Protein AF-A0A846E0K8-F1 (afdb_monomer_lite)

Sequence (185 aa):
RPSVEYTPAPFTVSAKERWAIAQEYLVILALHLGVMTFLRFHPLSLLLGYFLPIGIGYAGAMFYIFTNHLLCQMTSVNDPLANTLSIRVPKLFDRLHLNFSYHTEHHIFPGMNSDYYPLVQELLKTHYPERYNLLGAGEAWRLLLQTPRHYQDNQTLTNWAADRSVPCPLNLRELEENKEKAPIC

Structure (mmCIF, N/CA/C/O backbone):
data_AF-A0A846E0K8-F1
#
_entry.id   AF-A0A846E0K8-F1
#
loop_
_atom_site.group_PDB
_atom_site.id
_atom_site.type_symbol
_atom_site.label_atom_id
_atom_site.label_alt_id
_atom_site.label_comp_id
_atom_site.label_asym_id
_atom_site.label_entity_id
_atom_site.label_seq_id
_atom_site.pdbx_PDB_ins_code
_atom_site.Cartn_x
_atom_site.Cartn_y
_atom_site.Cartn_z
_atom_site.occupancy
_atom_site.B_iso_or_equiv
_atom_site.auth_seq_id
_atom_site.auth_comp_id
_atom_site.auth_asym_id
_atom_site.auth_atom_id
_atom_site.pdbx_PDB_model_num
ATOM 1 N N . ARG A 1 1 ? 21.197 0.005 24.027 1.00 43.03 1 ARG A N 1
ATOM 2 C CA . ARG A 1 1 ? 20.202 -0.536 23.069 1.00 43.03 1 ARG A CA 1
ATOM 3 C C . ARG A 1 1 ? 20.141 -2.039 23.290 1.00 43.03 1 ARG A C 1
ATOM 5 O O . ARG A 1 1 ? 21.192 -2.648 23.137 1.00 43.03 1 ARG A O 1
ATOM 12 N N . PRO A 1 2 ? 19.006 -2.621 23.700 1.00 49.59 2 PRO A N 1
ATOM 13 C CA . PRO A 1 2 ? 18.873 -4.073 23.701 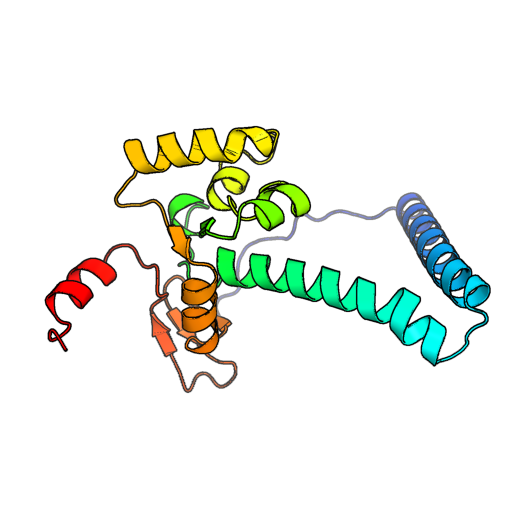1.00 49.59 2 PRO A CA 1
ATOM 14 C C . PRO A 1 2 ? 18.966 -4.565 22.248 1.00 49.59 2 PRO A C 1
ATOM 16 O O . PRO A 1 2 ? 18.338 -3.994 21.356 1.00 49.59 2 PRO A O 1
ATOM 19 N N . SER A 1 3 ? 19.837 -5.540 22.000 1.00 52.94 3 SER A N 1
ATOM 20 C CA . SER A 1 3 ? 19.987 -6.215 20.711 1.00 52.94 3 SER A CA 1
ATOM 21 C C . SER A 1 3 ? 18.731 -7.035 20.440 1.00 52.94 3 SER A C 1
ATOM 23 O O . SER A 1 3 ? 18.345 -7.850 21.273 1.00 52.94 3 SER A O 1
ATOM 25 N N . VAL A 1 4 ? 18.082 -6.815 19.301 1.00 51.34 4 VAL A N 1
ATOM 26 C CA . VAL A 1 4 ? 16.926 -7.624 18.904 1.00 51.34 4 VAL A CA 1
ATOM 27 C C . VAL A 1 4 ? 17.441 -8.995 18.461 1.00 51.34 4 VAL A C 1
ATOM 29 O O . VAL A 1 4 ? 18.250 -9.080 17.540 1.00 51.34 4 VAL A O 1
ATOM 32 N N . GLU A 1 5 ? 17.013 -10.053 19.145 1.00 57.75 5 GLU A N 1
ATOM 33 C CA . GLU A 1 5 ? 17.428 -11.438 18.905 1.00 57.75 5 GLU A CA 1
ATOM 34 C C . GLU A 1 5 ? 16.495 -12.089 17.874 1.00 57.75 5 GLU A C 1
ATOM 36 O O . GLU A 1 5 ? 15.699 -12.970 18.175 1.00 57.75 5 GLU A O 1
ATOM 41 N N . TYR A 1 6 ? 16.545 -11.610 16.634 1.00 62.19 6 TYR A N 1
ATOM 42 C CA . TYR A 1 6 ? 16.057 -12.397 15.508 1.00 62.19 6 TYR A CA 1
ATOM 43 C C . TYR A 1 6 ? 17.174 -12.483 14.476 1.00 62.19 6 TYR A C 1
ATOM 45 O O . TYR A 1 6 ? 17.699 -11.478 13.998 1.00 62.19 6 TYR A O 1
ATOM 53 N N . THR A 1 7 ? 17.584 -13.703 14.156 1.00 55.97 7 THR A N 1
ATOM 54 C CA . THR A 1 7 ? 18.449 -13.964 13.014 1.00 55.97 7 THR A CA 1
ATOM 55 C C . THR A 1 7 ? 17.574 -13.855 11.766 1.00 55.97 7 THR A C 1
ATOM 57 O O . THR A 1 7 ? 16.637 -14.646 11.627 1.00 55.97 7 THR A O 1
ATOM 60 N N . PRO A 1 8 ? 17.797 -12.887 10.850 1.00 64.06 8 PRO A N 1
ATOM 61 C CA . PRO A 1 8 ? 17.170 -12.973 9.537 1.00 64.06 8 PRO A CA 1
ATOM 62 C C . PRO A 1 8 ? 17.512 -14.351 8.976 1.00 64.06 8 PRO A C 1
ATOM 64 O O . PRO A 1 8 ? 18.664 -14.777 9.096 1.00 64.06 8 PRO A O 1
ATOM 67 N N . ALA A 1 9 ? 16.514 -15.068 8.451 1.00 60.44 9 ALA A N 1
ATOM 68 C CA . ALA A 1 9 ? 16.716 -16.414 7.929 1.00 60.44 9 ALA A CA 1
ATOM 69 C C . ALA A 1 9 ? 17.955 -16.393 7.016 1.00 60.44 9 ALA A C 1
ATOM 71 O O . ALA A 1 9 ? 17.957 -15.636 6.041 1.00 60.44 9 ALA A O 1
ATOM 72 N N . PRO A 1 10 ? 19.037 -17.120 7.351 1.00 68.44 10 PRO A N 1
ATOM 73 C CA . PRO A 1 10 ? 20.265 -17.047 6.581 1.00 68.44 10 PRO A CA 1
ATOM 74 C C . PRO A 1 10 ? 20.021 -17.763 5.256 1.00 68.44 10 PRO A C 1
ATOM 76 O O . PRO A 1 10 ? 20.169 -18.977 5.157 1.00 68.44 10 PRO A O 1
ATOM 79 N N . PHE A 1 11 ? 19.599 -17.023 4.235 1.00 76.12 11 PHE A N 1
ATOM 80 C CA . PHE A 1 11 ? 19.546 -17.541 2.879 1.00 76.12 11 PHE A CA 1
ATOM 81 C C . PHE A 1 11 ? 20.899 -17.296 2.215 1.00 76.12 11 PHE A C 1
ATOM 83 O O . PHE A 1 11 ? 21.464 -16.201 2.261 1.00 76.12 11 PHE A O 1
ATOM 90 N N . THR A 1 12 ? 21.450 -18.339 1.609 1.00 84.19 12 THR A N 1
ATOM 91 C CA . THR A 1 12 ? 22.666 -18.243 0.811 1.00 84.19 12 THR A CA 1
ATOM 92 C C . THR A 1 12 ? 22.264 -18.128 -0.651 1.00 84.19 12 THR A C 1
ATOM 94 O O . THR A 1 12 ? 21.607 -19.005 -1.194 1.00 84.19 12 THR A O 1
ATOM 97 N N . VAL A 1 13 ? 22.648 -17.027 -1.301 1.00 88.62 13 VAL A N 1
ATOM 98 C CA . VAL A 1 13 ? 22.418 -16.851 -2.742 1.00 88.62 13 VAL A CA 1
ATOM 99 C C . VAL A 1 13 ? 23.605 -17.442 -3.498 1.00 88.62 13 VAL A C 1
ATOM 101 O O . VAL A 1 13 ? 24.720 -16.901 -3.454 1.00 88.62 13 VAL A O 1
ATOM 104 N N . SER A 1 14 ? 23.364 -18.551 -4.189 1.00 93.69 14 SER A N 1
ATOM 105 C CA . SER A 1 14 ? 24.325 -19.243 -5.046 1.00 93.69 14 SER A CA 1
ATOM 106 C C . SER A 1 14 ? 24.776 -18.376 -6.229 1.00 93.69 14 SER A C 1
ATOM 108 O O . SER A 1 14 ? 24.119 -17.413 -6.626 1.00 93.69 14 SER A O 1
ATOM 110 N N . ALA A 1 15 ? 25.904 -18.731 -6.851 1.00 95.50 15 ALA A N 1
ATOM 111 C CA . ALA A 1 15 ? 26.382 -18.046 -8.057 1.00 95.50 15 ALA A CA 1
ATOM 112 C C . ALA A 1 15 ? 25.372 -18.122 -9.218 1.00 95.50 15 ALA A C 1
ATOM 114 O O . ALA A 1 15 ? 25.234 -17.167 -9.980 1.00 95.50 15 ALA A O 1
ATOM 115 N N . LYS A 1 16 ? 24.638 -19.238 -9.321 1.00 96.44 16 LYS A N 1
ATOM 116 C CA . LYS A 1 16 ? 23.580 -19.431 -10.318 1.00 96.44 16 LYS A CA 1
ATOM 117 C C . LYS A 1 16 ? 22.416 -18.463 -10.092 1.00 96.44 16 LYS A C 1
ATOM 119 O O . LYS A 1 16 ? 21.982 -17.817 -11.037 1.00 96.44 16 LYS A O 1
ATOM 124 N N . GLU A 1 17 ? 21.947 -18.328 -8.852 1.00 95.81 17 GLU A N 1
ATOM 125 C CA . GLU A 1 17 ? 20.865 -17.394 -8.505 1.00 95.81 17 GLU A CA 1
ATOM 126 C C . GLU A 1 17 ? 21.286 -15.939 -8.709 1.00 95.81 17 GLU A C 1
ATOM 128 O O . GLU A 1 17 ? 20.516 -15.154 -9.247 1.00 95.81 17 GLU A O 1
ATOM 133 N N . ARG A 1 18 ? 22.533 -15.577 -8.379 1.00 95.69 18 ARG A N 1
ATOM 134 C CA . ARG A 1 18 ? 23.066 -14.232 -8.667 1.00 95.69 18 ARG A CA 1
ATOM 135 C C . ARG A 1 18 ? 23.024 -13.906 -10.156 1.00 95.69 18 ARG A C 1
ATOM 137 O O . ARG A 1 18 ? 22.686 -12.784 -10.520 1.00 95.69 18 ARG A O 1
ATOM 144 N N . TRP A 1 19 ? 23.356 -14.877 -11.004 1.00 97.62 19 TRP A N 1
ATOM 145 C CA . TRP A 1 19 ? 23.263 -14.718 -12.452 1.00 97.62 19 TRP A CA 1
ATOM 146 C C . TRP A 1 19 ? 21.820 -14.569 -12.930 1.00 97.62 19 TRP A C 1
ATOM 148 O O . TRP A 1 19 ? 21.556 -13.688 -13.745 1.00 97.62 19 TRP A O 1
ATOM 158 N N . ALA A 1 20 ? 20.890 -15.361 -12.393 1.00 96.94 20 ALA A N 1
ATOM 159 C CA . ALA A 1 20 ? 19.468 -15.221 -12.703 1.00 96.94 20 ALA A CA 1
ATOM 160 C C . ALA A 1 20 ? 18.943 -13.825 -12.317 1.00 96.94 20 ALA A C 1
ATOM 162 O O . ALA A 1 20 ? 18.383 -13.131 -13.160 1.00 96.94 20 ALA A O 1
ATOM 163 N N . ILE A 1 21 ? 19.244 -13.357 -11.100 1.00 95.88 21 ILE A N 1
ATOM 164 C CA . ILE A 1 21 ? 18.888 -12.009 -10.624 1.00 95.88 21 ILE A CA 1
ATOM 165 C C . ILE A 1 21 ? 19.484 -10.926 -11.538 1.00 95.88 21 ILE A C 1
ATOM 167 O O . ILE A 1 21 ? 18.811 -9.955 -11.883 1.00 95.88 21 ILE A O 1
ATOM 171 N N . ALA A 1 22 ? 20.743 -11.079 -11.963 1.00 97.38 22 ALA A N 1
ATOM 172 C CA . ALA A 1 22 ? 21.372 -10.133 -12.882 1.00 97.38 22 ALA A CA 1
ATOM 173 C C . ALA A 1 22 ? 20.662 -10.096 -14.246 1.00 97.38 22 ALA A C 1
ATOM 175 O O . ALA A 1 22 ? 20.466 -9.018 -14.804 1.00 97.38 22 ALA A O 1
ATOM 176 N N . GLN A 1 23 ? 20.245 -11.251 -14.774 1.00 98.12 23 GLN A N 1
ATOM 177 C CA . GLN A 1 23 ? 19.479 -11.327 -16.019 1.00 98.12 23 GLN A CA 1
ATOM 178 C C . GLN A 1 23 ? 18.100 -10.677 -15.879 1.00 98.12 23 GLN A C 1
ATOM 180 O O . GLN A 1 23 ? 17.724 -9.884 -16.738 1.00 98.12 23 GLN A O 1
ATOM 185 N N . GLU A 1 24 ? 17.376 -10.949 -14.792 1.00 97.56 24 GLU A N 1
ATOM 186 C CA . GLU A 1 24 ? 16.089 -10.309 -14.488 1.00 97.56 24 GLU A CA 1
ATOM 187 C C . GLU A 1 24 ? 16.229 -8.783 -14.431 1.00 97.56 24 GLU A C 1
ATOM 189 O O . GLU A 1 24 ? 15.465 -8.058 -15.072 1.00 97.56 24 GLU A O 1
ATOM 194 N N . TYR A 1 25 ? 17.264 -8.286 -13.747 1.00 97.88 25 TYR A N 1
ATOM 195 C CA . TYR A 1 25 ? 17.552 -6.856 -13.680 1.00 97.88 25 TYR A CA 1
ATOM 196 C C . TYR A 1 25 ? 17.869 -6.256 -15.056 1.00 97.88 25 TYR A C 1
ATOM 198 O O . TYR A 1 25 ? 17.365 -5.185 -15.393 1.00 97.88 25 TYR A O 1
ATOM 206 N N . LEU A 1 26 ? 18.671 -6.942 -15.879 1.00 98.31 26 LEU A N 1
ATOM 207 C CA . LEU A 1 26 ? 18.977 -6.492 -17.239 1.00 98.31 26 LEU A CA 1
ATOM 208 C C . LEU A 1 26 ? 17.729 -6.447 -18.126 1.00 98.31 26 LEU A C 1
ATOM 210 O O . LEU A 1 26 ? 17.595 -5.517 -18.917 1.00 98.31 26 LEU A O 1
ATOM 214 N N . VAL A 1 27 ? 16.805 -7.401 -17.979 1.00 98.38 27 VAL A N 1
ATOM 215 C CA . VAL A 1 27 ? 15.517 -7.388 -18.689 1.00 98.38 27 VAL A CA 1
ATOM 216 C C . VAL A 1 27 ? 14.682 -6.182 -18.262 1.00 98.38 27 VAL A C 1
ATOM 218 O O . VAL A 1 27 ? 14.200 -5.447 -19.122 1.00 98.38 27 VAL A O 1
ATOM 221 N N . ILE A 1 28 ? 14.558 -5.925 -16.957 1.00 97.56 28 ILE A N 1
ATOM 222 C CA . ILE A 1 28 ? 13.841 -4.754 -16.429 1.00 97.56 28 ILE A CA 1
ATOM 223 C C . ILE A 1 28 ? 14.466 -3.458 -16.968 1.00 97.56 28 ILE A C 1
ATOM 225 O O . ILE A 1 28 ? 13.762 -2.606 -17.513 1.00 97.56 28 ILE A O 1
ATOM 229 N N . LEU A 1 29 ? 15.794 -3.327 -16.898 1.00 98.06 29 LEU A N 1
ATOM 230 C CA . LEU A 1 29 ? 16.520 -2.172 -17.429 1.00 98.06 29 LEU A CA 1
ATOM 231 C C . LEU A 1 29 ? 16.281 -1.993 -18.934 1.00 98.06 29 LEU A C 1
ATOM 233 O O . LEU A 1 29 ? 16.008 -0.879 -19.383 1.00 98.06 29 LEU A O 1
ATOM 237 N N . ALA A 1 30 ? 16.353 -3.076 -19.710 1.00 98.38 30 ALA A N 1
ATOM 238 C CA . ALA A 1 30 ? 16.113 -3.048 -21.147 1.00 98.38 30 ALA A CA 1
ATOM 239 C C . ALA A 1 30 ? 14.681 -2.610 -21.482 1.00 98.38 30 ALA A C 1
ATOM 241 O O . ALA A 1 30 ? 14.496 -1.828 -22.412 1.00 98.38 30 ALA A O 1
ATOM 242 N N . LEU A 1 31 ? 13.675 -3.040 -20.711 1.00 97.38 31 LEU A N 1
ATOM 243 C CA . LEU A 1 31 ? 12.290 -2.589 -20.874 1.00 97.38 31 LEU A CA 1
ATOM 244 C C . LEU A 1 31 ? 12.155 -1.082 -20.623 1.00 97.38 31 LEU A C 1
ATOM 246 O O . LEU A 1 31 ? 11.584 -0.371 -21.451 1.00 97.38 31 LEU A O 1
ATOM 250 N N . HIS A 1 32 ? 12.729 -0.573 -19.528 1.00 96.88 32 HIS A N 1
ATOM 251 C CA . HIS A 1 32 ? 12.701 0.860 -19.222 1.00 96.88 32 HIS A CA 1
ATOM 252 C C . HIS A 1 32 ? 13.406 1.690 -20.304 1.00 96.88 32 HIS A C 1
ATOM 254 O O . HIS A 1 32 ? 12.833 2.654 -20.814 1.00 96.88 32 HIS A O 1
ATOM 260 N N . LEU A 1 33 ? 14.611 1.285 -20.719 1.00 97.69 33 LEU A N 1
ATOM 261 C CA . LEU A 1 33 ? 15.344 1.937 -21.808 1.00 97.69 33 LEU A CA 1
ATOM 262 C C . LEU A 1 33 ? 14.603 1.835 -23.145 1.00 97.69 33 LEU A C 1
ATOM 264 O O . LEU A 1 33 ? 14.619 2.789 -23.921 1.00 97.69 33 LEU A O 1
ATOM 268 N N . GLY A 1 34 ? 13.924 0.718 -23.404 1.00 97.81 34 GLY A N 1
ATOM 269 C CA . GLY A 1 34 ? 13.088 0.516 -24.583 1.00 97.81 34 GLY A CA 1
ATOM 270 C C . GLY A 1 34 ? 11.952 1.533 -24.656 1.00 97.81 34 GLY A C 1
ATOM 271 O O . GLY A 1 34 ? 11.793 2.190 -25.684 1.00 97.81 34 GLY A O 1
ATOM 272 N N . VAL A 1 35 ? 11.224 1.748 -23.554 1.00 96.88 35 VAL A N 1
ATOM 273 C CA . VAL A 1 35 ? 10.170 2.776 -23.481 1.00 96.88 35 VAL A CA 1
ATOM 274 C C . VAL A 1 35 ? 10.755 4.181 -23.646 1.00 96.88 35 VAL A C 1
ATOM 276 O O . VAL A 1 35 ? 10.230 4.976 -24.424 1.00 96.88 35 VAL A O 1
ATOM 279 N N . MET A 1 36 ? 11.874 4.494 -22.985 1.00 97.44 36 MET A N 1
ATOM 280 C CA . MET A 1 36 ? 12.523 5.807 -23.124 1.00 97.44 36 MET A CA 1
ATOM 281 C C . MET A 1 36 ? 13.009 6.075 -24.558 1.00 97.44 36 MET A C 1
ATOM 283 O O . MET A 1 36 ? 12.849 7.184 -25.074 1.00 97.44 36 MET A O 1
ATOM 287 N N . THR A 1 37 ? 13.543 5.048 -25.222 1.00 97.81 37 THR A N 1
ATOM 288 C CA . THR A 1 37 ? 13.986 5.099 -26.623 1.00 97.81 37 THR A CA 1
ATOM 289 C C . THR A 1 37 ? 12.801 5.235 -27.576 1.00 97.81 37 THR A C 1
ATOM 291 O O . THR A 1 37 ? 12.858 6.041 -28.503 1.00 97.81 37 THR A O 1
ATOM 294 N N . PHE A 1 38 ? 11.698 4.520 -27.327 1.00 97.62 38 PHE A N 1
ATOM 295 C CA . PHE A 1 38 ? 10.443 4.673 -28.071 1.00 97.62 38 PHE A CA 1
ATOM 296 C C . PHE A 1 38 ? 9.907 6.111 -27.983 1.00 97.62 38 PHE A C 1
ATOM 298 O O . PHE A 1 38 ? 9.485 6.687 -28.985 1.00 97.62 38 PHE A O 1
ATOM 305 N N . LEU A 1 39 ? 10.031 6.737 -26.808 1.00 97.88 39 LEU A N 1
ATOM 306 C CA . LEU A 1 39 ? 9.721 8.151 -26.570 1.00 97.88 39 LEU A CA 1
ATOM 307 C C . LEU A 1 39 ? 10.820 9.118 -27.057 1.00 97.88 39 LEU A C 1
ATOM 309 O O . LEU A 1 39 ? 10.728 10.328 -26.832 1.00 97.88 39 LEU A O 1
ATOM 313 N N . ARG A 1 40 ? 11.850 8.601 -27.742 1.00 97.81 40 ARG A N 1
ATOM 314 C CA . ARG A 1 40 ? 12.979 9.332 -28.345 1.00 97.81 40 ARG A CA 1
ATOM 315 C C . ARG A 1 40 ? 13.762 10.205 -27.368 1.00 97.81 40 ARG A C 1
ATOM 317 O O . ARG A 1 40 ? 14.341 11.205 -27.779 1.00 97.81 40 ARG A O 1
ATOM 324 N N . PHE A 1 41 ? 13.736 9.869 -26.080 1.00 97.12 41 PHE A N 1
ATOM 325 C CA . PHE A 1 41 ? 14.307 10.692 -25.011 1.00 97.12 41 PHE A CA 1
ATOM 326 C C . PHE A 1 41 ? 13.836 12.160 -25.014 1.00 97.12 41 PHE A C 1
ATOM 328 O O . PHE A 1 41 ? 14.493 13.035 -24.453 1.00 97.12 41 PHE A O 1
ATOM 335 N N . HIS A 1 42 ? 12.687 12.454 -25.631 1.00 98.06 42 HIS A N 1
ATOM 336 C CA . HIS A 1 42 ? 12.157 13.808 -25.673 1.00 98.06 42 HIS A CA 1
ATOM 337 C C . HIS A 1 42 ? 11.649 14.198 -24.270 1.00 98.06 42 HIS A C 1
ATOM 339 O O . HIS A 1 42 ? 10.782 13.493 -23.742 1.00 98.06 42 HIS A O 1
ATOM 345 N N . PRO A 1 43 ? 12.125 15.301 -23.653 1.00 97.81 43 PRO A N 1
ATOM 346 C CA . PRO A 1 43 ? 11.865 15.592 -22.238 1.00 97.81 43 PRO A CA 1
ATOM 347 C C . PRO A 1 43 ? 10.382 15.605 -21.857 1.00 97.81 43 PRO A C 1
ATOM 349 O O . PRO A 1 43 ? 9.987 14.980 -20.875 1.00 97.81 43 PRO A O 1
ATOM 352 N N . LEU A 1 44 ? 9.539 16.254 -22.666 1.00 98.06 44 LEU A N 1
ATOM 353 C CA . LEU A 1 44 ? 8.099 16.319 -22.405 1.00 98.06 44 LEU A CA 1
ATOM 354 C C . LEU A 1 44 ? 7.420 14.953 -22.572 1.00 98.06 44 LEU A C 1
ATOM 356 O O . LEU A 1 44 ? 6.516 14.615 -21.812 1.00 98.06 44 LEU A O 1
ATOM 360 N N . SER A 1 45 ? 7.877 14.150 -23.536 1.00 98.00 45 SER A N 1
ATOM 361 C CA . SER A 1 45 ? 7.311 12.822 -23.787 1.00 98.00 45 SER A CA 1
ATOM 362 C C . SER A 1 45 ? 7.662 11.864 -22.653 1.00 98.00 45 SER A C 1
ATOM 364 O O . SER A 1 45 ? 6.805 11.113 -22.202 1.00 98.00 45 SER A O 1
ATOM 366 N N . LEU A 1 46 ? 8.897 11.928 -22.146 1.00 98.19 46 LEU A N 1
ATOM 367 C CA . LEU A 1 46 ? 9.323 11.172 -20.970 1.00 98.19 46 LEU A CA 1
ATOM 368 C C . LEU A 1 46 ? 8.560 11.600 -19.716 1.00 98.19 46 LEU A C 1
ATOM 370 O O . LEU A 1 46 ? 8.108 10.751 -18.950 1.00 98.19 46 LEU A O 1
ATOM 374 N N . LEU A 1 47 ? 8.394 12.907 -19.507 1.00 98.00 47 LEU A N 1
ATOM 375 C CA . LEU A 1 47 ? 7.667 13.419 -18.353 1.00 98.00 47 LEU A CA 1
ATOM 376 C C . LEU A 1 47 ? 6.223 12.908 -18.345 1.00 98.00 47 LEU A C 1
ATOM 378 O O . LEU A 1 47 ? 5.801 12.314 -17.360 1.00 98.00 47 LEU A O 1
ATOM 382 N N . LEU A 1 48 ? 5.482 13.102 -19.437 1.00 97.50 48 LEU A N 1
ATOM 383 C CA . LEU A 1 48 ? 4.053 12.784 -19.494 1.00 97.50 48 LEU A CA 1
ATOM 384 C C . LEU A 1 48 ? 3.762 11.297 -19.730 1.00 97.50 48 LEU A C 1
ATOM 386 O O . LEU A 1 48 ? 2.778 10.783 -19.212 1.00 9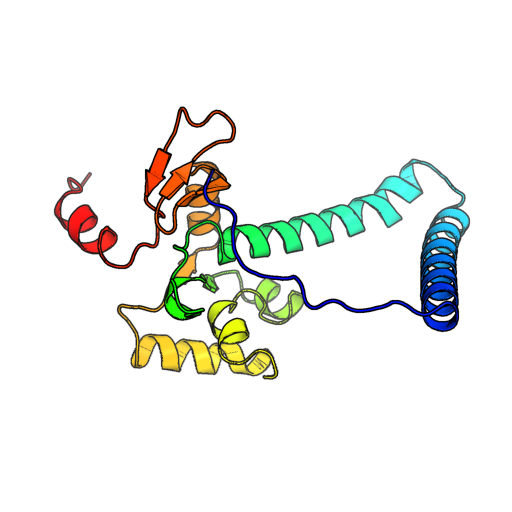7.50 48 LEU A O 1
ATOM 390 N N . GLY A 1 49 ? 4.591 10.611 -20.519 1.00 95.94 49 GLY A N 1
ATOM 391 C CA . GLY A 1 49 ? 4.354 9.231 -20.949 1.00 95.94 49 GLY A CA 1
ATOM 392 C C . GLY A 1 49 ? 5.043 8.163 -20.101 1.00 95.94 49 GLY A C 1
ATOM 393 O O . GLY A 1 49 ? 4.691 6.994 -20.217 1.00 95.94 49 GLY A O 1
ATOM 394 N N . TYR A 1 50 ? 6.012 8.535 -19.261 1.00 96.38 50 TYR A N 1
ATOM 395 C CA . TYR A 1 50 ? 6.782 7.578 -18.465 1.00 96.38 50 TYR A CA 1
ATOM 396 C C . TYR A 1 50 ? 6.822 7.956 -16.981 1.00 96.38 50 TYR A C 1
ATOM 398 O O . TYR A 1 50 ? 6.315 7.211 -16.145 1.00 96.38 50 TYR A O 1
ATOM 406 N N . PHE A 1 51 ? 7.354 9.130 -16.632 1.00 97.38 51 PHE A N 1
ATOM 407 C CA . PHE A 1 51 ? 7.532 9.505 -15.225 1.00 97.38 51 PHE A CA 1
ATOM 408 C C . PHE A 1 51 ? 6.221 9.843 -14.518 1.00 97.38 51 PHE A C 1
ATOM 410 O O . PHE A 1 51 ? 6.010 9.388 -13.397 1.00 97.38 51 PHE A O 1
ATOM 417 N N . LEU A 1 52 ? 5.333 10.612 -15.151 1.00 97.25 52 LEU A N 1
ATOM 418 C CA . LEU A 1 52 ? 4.067 11.016 -14.543 1.00 97.25 52 LEU A CA 1
ATOM 419 C C . LEU A 1 52 ? 3.150 9.811 -14.248 1.00 97.25 52 LEU A C 1
ATOM 421 O O . LEU A 1 52 ? 2.697 9.713 -13.109 1.00 97.25 52 LEU A O 1
ATOM 425 N N . PRO A 1 53 ? 2.916 8.854 -15.171 1.00 95.62 53 PRO A N 1
ATOM 426 C CA . PRO A 1 53 ? 2.100 7.675 -14.875 1.00 95.62 53 PRO A CA 1
ATOM 427 C C . PRO A 1 53 ? 2.687 6.804 -13.758 1.00 95.62 53 PRO A C 1
ATOM 429 O O . PRO A 1 53 ? 1.955 6.400 -12.855 1.00 95.62 53 PRO A O 1
ATOM 432 N N . ILE A 1 54 ? 4.007 6.565 -13.773 1.00 95.56 54 ILE A N 1
ATOM 433 C CA . ILE A 1 54 ? 4.697 5.825 -12.702 1.00 95.56 54 ILE A CA 1
ATOM 434 C C . ILE A 1 54 ? 4.555 6.567 -11.371 1.00 95.56 54 ILE A C 1
ATOM 436 O O . ILE A 1 54 ? 4.235 5.953 -10.357 1.00 95.56 54 ILE A O 1
ATOM 440 N N . GLY A 1 55 ? 4.746 7.888 -11.373 1.00 97.69 55 GLY A N 1
ATOM 441 C CA . GLY A 1 55 ? 4.605 8.730 -10.190 1.00 97.69 55 GLY A CA 1
ATOM 442 C C . GLY A 1 55 ? 3.195 8.688 -9.605 1.00 97.69 55 GLY A C 1
ATOM 443 O O . GLY A 1 55 ? 3.052 8.540 -8.396 1.00 97.69 55 GLY A O 1
ATOM 444 N N . ILE A 1 56 ? 2.157 8.746 -10.447 1.00 96.38 56 ILE A N 1
ATOM 445 C CA . ILE A 1 56 ? 0.755 8.615 -10.021 1.00 96.38 56 ILE A CA 1
ATOM 446 C C . ILE A 1 56 ? 0.507 7.232 -9.408 1.00 96.38 56 ILE A C 1
ATOM 448 O O . ILE A 1 56 ? -0.051 7.143 -8.315 1.00 96.38 56 ILE A O 1
ATOM 452 N N . GLY A 1 57 ? 0.954 6.159 -10.070 1.00 95.12 57 GLY A N 1
ATOM 453 C CA . GLY A 1 57 ? 0.807 4.795 -9.557 1.00 95.12 57 GLY A CA 1
ATOM 454 C C . GLY A 1 57 ? 1.519 4.595 -8.218 1.00 95.12 57 GLY A C 1
ATOM 455 O O . GLY A 1 57 ? 0.931 4.077 -7.269 1.00 95.12 57 GLY A O 1
ATOM 456 N N . TYR A 1 58 ? 2.759 5.076 -8.105 1.00 96.25 58 TYR A N 1
ATOM 457 C CA . TYR A 1 58 ? 3.542 4.996 -6.874 1.00 96.25 58 TYR A CA 1
ATOM 458 C C . TYR A 1 58 ? 2.925 5.831 -5.749 1.00 96.25 58 TYR A C 1
ATOM 460 O O . TYR A 1 58 ? 2.821 5.355 -4.622 1.00 96.25 58 TYR A O 1
ATOM 468 N N . ALA A 1 59 ? 2.456 7.046 -6.044 1.00 96.44 59 ALA A N 1
ATOM 469 C CA . ALA A 1 59 ? 1.750 7.877 -5.073 1.00 96.44 59 ALA A CA 1
ATOM 470 C C . ALA A 1 59 ? 0.477 7.186 -4.559 1.00 96.44 59 ALA A C 1
ATOM 472 O O . ALA A 1 59 ? 0.230 7.200 -3.356 1.00 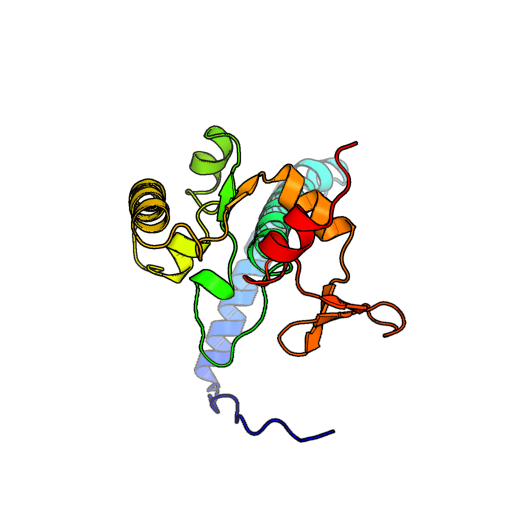96.44 59 ALA A O 1
ATOM 473 N N . GLY A 1 60 ? -0.287 6.529 -5.439 1.00 96.12 60 GLY A N 1
ATOM 474 C CA . GLY A 1 60 ? -1.449 5.724 -5.055 1.00 96.12 60 GLY A CA 1
ATOM 475 C C . GLY A 1 60 ? -1.079 4.539 -4.159 1.00 96.12 60 GLY A C 1
ATOM 476 O O . GLY A 1 60 ? -1.688 4.348 -3.108 1.00 96.12 60 GLY A O 1
ATOM 477 N N . ALA A 1 61 ? -0.042 3.778 -4.517 1.00 95.56 61 ALA A N 1
ATOM 478 C CA . ALA A 1 61 ? 0.443 2.670 -3.693 1.00 95.56 61 ALA A CA 1
ATOM 479 C C . ALA A 1 61 ? 0.913 3.146 -2.306 1.00 95.56 61 ALA A C 1
ATOM 481 O O . ALA A 1 61 ? 0.526 2.574 -1.287 1.00 95.56 61 ALA A O 1
ATOM 482 N N . MET A 1 62 ? 1.700 4.227 -2.255 1.00 96.31 62 MET A N 1
ATOM 483 C CA . MET A 1 62 ? 2.171 4.815 -0.998 1.00 96.31 62 MET A CA 1
ATOM 484 C C . MET A 1 62 ? 1.022 5.353 -0.153 1.00 96.31 62 MET A C 1
ATOM 486 O O . MET A 1 62 ? 1.044 5.178 1.063 1.00 96.31 62 MET A O 1
ATOM 490 N N . PHE A 1 63 ? 0.014 5.969 -0.777 1.00 96.81 63 PHE A N 1
ATOM 491 C CA . PHE A 1 63 ? -1.193 6.415 -0.090 1.00 96.81 63 PHE A CA 1
ATOM 492 C C . PHE A 1 63 ? -1.819 5.262 0.700 1.00 96.81 63 PHE A C 1
ATOM 494 O O . PHE A 1 63 ? -1.924 5.378 1.918 1.00 96.81 63 PHE A O 1
ATOM 501 N N . TYR A 1 64 ? -2.119 4.132 0.047 1.00 97.56 64 TYR A N 1
ATOM 502 C CA . TYR A 1 64 ? -2.702 2.973 0.726 1.00 97.56 64 TYR A CA 1
ATOM 503 C C . TYR A 1 64 ? -1.782 2.371 1.787 1.00 97.56 64 TYR A C 1
ATOM 505 O O . TYR A 1 64 ? -2.225 2.149 2.907 1.00 97.56 64 TYR A O 1
ATOM 513 N N . ILE A 1 65 ? -0.502 2.130 1.479 1.00 95.69 65 ILE A N 1
ATOM 514 C CA . ILE A 1 65 ? 0.443 1.550 2.451 1.00 95.69 65 ILE A CA 1
ATOM 515 C C . ILE A 1 65 ? 0.474 2.388 3.728 1.00 95.69 65 ILE A C 1
ATOM 517 O O . ILE A 1 65 ? 0.428 1.864 4.841 1.00 95.69 65 ILE A O 1
ATOM 521 N N . PHE A 1 66 ? 0.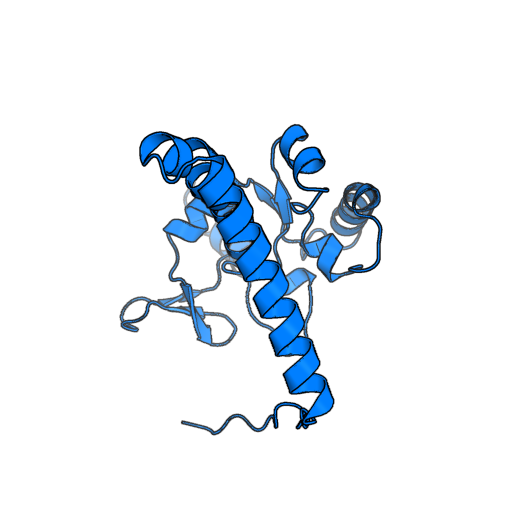529 3.706 3.569 1.00 95.38 66 PHE A N 1
ATOM 522 C CA . PHE A 1 66 ? 0.621 4.607 4.695 1.00 95.38 66 PHE A CA 1
ATOM 523 C C . PHE A 1 66 ? -0.689 4.753 5.461 1.00 95.38 66 PHE A C 1
ATOM 525 O O . PHE A 1 66 ? -0.642 4.783 6.692 1.00 95.38 66 PHE A O 1
ATOM 532 N N . THR A 1 67 ? -1.837 4.855 4.788 1.00 96.00 67 THR A N 1
ATOM 533 C CA . THR A 1 67 ? -3.130 4.931 5.480 1.00 96.00 67 THR A CA 1
ATOM 534 C C . THR A 1 67 ? -3.465 3.622 6.173 1.00 96.00 67 THR A C 1
ATOM 536 O O . THR A 1 67 ? -3.923 3.649 7.308 1.00 96.00 67 THR A O 1
ATOM 539 N N . ASN A 1 68 ? -3.183 2.485 5.540 1.00 96.81 68 ASN A N 1
ATOM 540 C CA . ASN A 1 68 ? -3.636 1.186 6.022 1.00 96.81 68 ASN A CA 1
ATOM 541 C C . ASN A 1 68 ? -2.819 0.653 7.209 1.00 96.81 68 ASN A C 1
ATOM 543 O O . ASN A 1 68 ? -3.247 -0.305 7.847 1.00 96.81 68 ASN A O 1
ATOM 547 N N . HIS A 1 69 ? -1.648 1.233 7.504 1.00 94.44 69 HIS A N 1
ATOM 548 C CA . HIS A 1 69 ? -0.759 0.728 8.558 1.00 94.44 69 HIS A CA 1
ATOM 549 C C . HIS A 1 69 ? -0.284 1.772 9.566 1.00 94.44 69 HIS A C 1
ATOM 551 O O . HIS A 1 69 ? -0.145 1.454 10.742 1.00 94.44 69 HIS A O 1
ATOM 557 N N . LEU A 1 70 ? -0.001 3.015 9.160 1.00 91.88 70 LEU A N 1
ATOM 558 C CA . LEU A 1 70 ? 0.708 3.961 10.039 1.00 91.88 70 LEU A CA 1
ATOM 559 C C . LEU A 1 70 ? -0.188 4.701 11.045 1.00 91.88 70 LEU A C 1
ATOM 561 O O . LEU A 1 70 ? 0.249 5.685 11.632 1.00 91.88 70 LEU A O 1
ATOM 565 N N . LEU A 1 71 ? -1.431 4.259 11.231 1.00 92.31 71 LEU A N 1
ATOM 566 C CA . LEU A 1 71 ? -2.334 4.738 12.287 1.00 92.31 71 LEU A CA 1
ATOM 567 C C . LEU A 1 71 ? -2.622 3.658 13.341 1.00 92.31 71 LEU A C 1
ATOM 569 O O . LEU A 1 71 ? -3.242 3.942 14.367 1.00 92.31 71 LEU A O 1
ATOM 573 N N . CYS A 1 72 ? -2.199 2.427 13.066 1.00 93.56 72 CYS A N 1
ATOM 574 C CA . CYS A 1 72 ? -2.454 1.255 13.882 1.00 93.56 72 CYS A CA 1
ATOM 575 C C . CYS A 1 72 ? -1.342 1.078 14.914 1.00 93.56 72 CYS A C 1
ATOM 577 O O . CYS A 1 72 ? -0.242 1.586 14.752 1.00 93.56 72 CYS A O 1
ATOM 579 N N . GLN A 1 73 ? -1.622 0.344 15.981 1.00 91.75 73 GLN A N 1
ATOM 580 C CA . GLN A 1 73 ? -0.579 -0.084 16.907 1.00 91.75 73 GLN A CA 1
ATOM 581 C C . GLN A 1 73 ? 0.142 -1.322 16.361 1.00 91.75 73 GLN A C 1
ATOM 583 O O . GLN A 1 73 ? -0.426 -2.093 15.584 1.00 91.75 73 GLN A O 1
ATOM 588 N N . MET A 1 74 ? 1.360 -1.568 16.831 1.00 90.94 74 MET A N 1
ATOM 589 C CA . MET A 1 74 ? 2.001 -2.876 16.729 1.00 90.94 74 MET A CA 1
ATOM 590 C C . MET A 1 74 ? 1.586 -3.738 17.923 1.00 90.94 74 MET A C 1
ATOM 592 O O . MET A 1 74 ? 1.443 -3.258 19.047 1.00 90.94 74 MET A O 1
ATOM 596 N N . THR A 1 75 ? 1.404 -5.032 17.700 1.00 89.38 75 THR A N 1
ATOM 597 C CA . THR A 1 75 ? 1.113 -5.999 18.765 1.00 89.38 75 THR A CA 1
ATOM 598 C C . THR A 1 75 ? 2.166 -7.097 18.776 1.00 89.38 75 THR A C 1
ATOM 600 O O . THR A 1 75 ? 2.874 -7.311 17.796 1.00 89.38 75 THR A O 1
ATOM 603 N N . SER A 1 76 ? 2.300 -7.794 19.907 1.00 87.25 76 SER A N 1
ATOM 604 C CA . SER A 1 76 ? 3.251 -8.908 20.047 1.00 87.25 76 SER A CA 1
ATOM 605 C C . SER A 1 76 ? 2.917 -10.099 19.145 1.00 87.25 76 SER A C 1
ATOM 607 O O . SER A 1 76 ? 3.793 -10.893 18.816 1.00 87.25 76 SER A O 1
ATOM 609 N N . VAL A 1 77 ? 1.652 -10.213 18.743 1.00 89.06 77 VAL A N 1
ATOM 610 C CA . VAL A 1 77 ? 1.162 -11.146 17.729 1.00 89.06 77 VAL A CA 1
ATOM 611 C C . VAL A 1 77 ? 0.758 -10.333 16.508 1.00 89.06 77 VAL A C 1
ATOM 613 O O . VAL A 1 77 ? 0.230 -9.237 16.670 1.00 89.06 77 VAL A O 1
ATOM 616 N N . ASN A 1 78 ? 0.982 -10.860 15.306 1.00 88.50 78 ASN A N 1
ATOM 617 C CA . ASN A 1 78 ? 0.477 -10.252 14.078 1.00 88.50 78 ASN A CA 1
ATOM 618 C C . ASN A 1 78 ? -1.050 -10.424 14.018 1.00 88.50 78 ASN A C 1
ATOM 620 O O . ASN A 1 78 ? -1.536 -11.466 13.580 1.00 88.50 78 ASN A O 1
ATOM 624 N N . ASP A 1 79 ? -1.786 -9.436 14.526 1.00 93.69 79 ASP A N 1
ATOM 625 C CA . ASP A 1 79 ? -3.246 -9.400 14.560 1.00 93.69 79 ASP A CA 1
ATOM 626 C C . ASP A 1 79 ? -3.739 -8.374 13.531 1.00 93.69 79 ASP A C 1
ATOM 628 O O . ASP A 1 79 ? -3.729 -7.170 13.814 1.00 93.69 79 ASP A O 1
ATOM 632 N N . PRO A 1 80 ? -4.194 -8.813 12.341 1.00 94.81 80 PRO A N 1
ATOM 633 C CA . PRO A 1 80 ? -4.653 -7.908 11.297 1.00 94.81 80 PRO A CA 1
ATOM 634 C C . PRO A 1 80 ? -5.734 -6.927 11.751 1.00 94.81 80 PRO A C 1
ATOM 636 O O . PRO A 1 80 ? -5.741 -5.796 11.276 1.00 94.81 80 PRO A O 1
ATOM 639 N N . LEU A 1 81 ? -6.612 -7.300 12.689 1.00 94.50 81 LEU A N 1
ATOM 640 C CA . LEU A 1 81 ? -7.659 -6.394 13.175 1.00 94.50 81 LEU A CA 1
ATOM 641 C C . LEU A 1 81 ? -7.076 -5.206 13.951 1.00 94.50 81 LEU A C 1
ATOM 643 O O . LEU A 1 81 ? -7.607 -4.105 13.869 1.00 94.50 81 LEU A O 1
ATOM 647 N N . ALA A 1 82 ? -5.967 -5.409 14.665 1.00 92.69 82 ALA A N 1
ATOM 648 C CA . ALA A 1 82 ? -5.305 -4.364 15.444 1.00 92.69 82 ALA A CA 1
ATOM 649 C C . ALA A 1 82 ? -4.199 -3.631 14.666 1.00 92.69 82 ALA A C 1
ATOM 651 O O . ALA A 1 82 ? -3.954 -2.451 14.918 1.00 92.69 82 ALA A O 1
ATOM 652 N N . ASN A 1 83 ? -3.512 -4.320 13.748 1.00 93.56 83 ASN A N 1
ATOM 653 C CA . ASN A 1 83 ? -2.306 -3.819 13.072 1.00 93.56 83 ASN A CA 1
ATOM 654 C C . ASN A 1 83 ? -2.573 -3.248 11.672 1.00 93.56 83 ASN A C 1
ATOM 656 O O . ASN A 1 83 ? -1.640 -2.801 10.995 1.00 93.56 83 ASN A O 1
ATOM 660 N N . THR A 1 84 ? -3.826 -3.281 11.216 1.00 95.50 84 THR A N 1
ATOM 661 C CA . THR A 1 84 ? -4.216 -2.763 9.903 1.00 95.50 84 THR A CA 1
ATOM 662 C C . THR A 1 84 ? -5.512 -1.962 9.967 1.00 95.50 84 THR A C 1
ATOM 664 O O . THR A 1 84 ? -6.292 -2.073 10.914 1.00 95.50 84 THR A O 1
ATOM 667 N N . LEU A 1 85 ? -5.714 -1.143 8.940 1.00 97.00 85 LEU A N 1
ATOM 668 C CA . LEU A 1 85 ? -6.886 -0.317 8.706 1.00 97.00 85 LEU A CA 1
ATOM 669 C C . LEU A 1 85 ? -7.371 -0.548 7.274 1.00 97.00 85 LEU A C 1
ATOM 671 O O . LEU A 1 85 ? -6.601 -0.372 6.326 1.00 97.00 85 LEU A O 1
ATOM 675 N N . SER A 1 86 ? -8.658 -0.844 7.116 1.00 98.38 86 SER A N 1
ATOM 676 C CA . SER A 1 86 ? -9.344 -0.707 5.831 1.00 98.38 86 SER A CA 1
ATOM 677 C C . SER A 1 86 ? -9.883 0.713 5.674 1.00 98.38 86 SER A C 1
ATOM 679 O O . SER A 1 86 ? -10.234 1.384 6.649 1.00 98.38 86 SER A O 1
ATOM 681 N N . ILE A 1 87 ? -9.962 1.204 4.438 1.00 98.31 87 ILE A N 1
ATOM 682 C CA . ILE A 1 87 ? -10.440 2.562 4.157 1.00 98.31 87 ILE A CA 1
ATOM 683 C C . ILE A 1 87 ? -11.587 2.563 3.152 1.00 98.31 87 ILE A C 1
ATOM 685 O O . ILE A 1 87 ? -11.617 1.780 2.214 1.00 98.31 87 ILE A O 1
ATOM 689 N N . ARG A 1 88 ? -12.534 3.489 3.303 1.00 98.31 88 ARG A N 1
ATOM 690 C CA . ARG A 1 88 ? -13.599 3.712 2.317 1.00 98.31 88 ARG A CA 1
ATOM 691 C C . ARG A 1 88 ? -13.113 4.685 1.246 1.00 98.31 88 ARG A C 1
ATOM 693 O O . ARG A 1 88 ? -12.817 5.843 1.555 1.00 98.31 88 ARG A O 1
ATOM 700 N N . VAL A 1 89 ? -13.092 4.233 -0.004 1.00 97.75 89 VAL A N 1
ATOM 701 C CA . VAL A 1 89 ? -12.865 5.055 -1.205 1.00 97.75 89 VAL A CA 1
ATOM 702 C C . VAL A 1 89 ? -14.090 4.970 -2.130 1.00 97.75 89 VAL A C 1
ATOM 704 O O . VAL A 1 89 ? -14.947 4.105 -1.945 1.00 97.75 89 VAL A O 1
ATOM 707 N N . PRO A 1 90 ? -14.237 5.859 -3.129 1.00 97.62 90 PRO A N 1
ATOM 708 C CA . PRO A 1 90 ? -15.270 5.683 -4.145 1.00 97.62 90 PRO A CA 1
ATOM 709 C C . PRO A 1 90 ? -15.136 4.329 -4.860 1.00 97.62 90 PRO A C 1
ATOM 711 O O . PRO A 1 90 ? -14.034 3.937 -5.237 1.00 97.62 90 PRO A O 1
ATOM 714 N N . LYS A 1 91 ? -16.265 3.662 -5.140 1.00 95.44 91 LYS A N 1
ATOM 715 C CA . LYS A 1 91 ? -16.315 2.309 -5.742 1.00 95.44 91 LYS A CA 1
ATOM 716 C C . LYS A 1 91 ? -15.539 2.157 -7.056 1.00 95.44 91 LYS A C 1
ATOM 718 O O . LYS A 1 91 ? -15.152 1.053 -7.427 1.00 95.44 91 LYS A O 1
ATOM 723 N N . LEU A 1 92 ? -15.348 3.250 -7.793 1.00 97.31 92 LEU A N 1
ATOM 724 C CA . LEU A 1 92 ? -14.510 3.243 -8.989 1.00 97.31 92 LEU A CA 1
ATOM 725 C C . LEU A 1 92 ? -13.056 2.898 -8.642 1.00 97.31 92 LEU A C 1
ATOM 727 O O . LEU A 1 92 ? -12.460 2.063 -9.313 1.00 97.31 92 LEU A O 1
ATOM 731 N N . PHE A 1 93 ? -12.510 3.502 -7.585 1.00 96.75 93 PHE A N 1
ATOM 732 C CA . PHE A 1 93 ? -11.149 3.232 -7.127 1.00 96.75 93 PHE A CA 1
ATOM 733 C C . PHE A 1 93 ? -11.023 1.848 -6.507 1.00 96.75 93 PHE A C 1
ATOM 735 O O . PHE A 1 93 ? -10.012 1.201 -6.743 1.00 96.75 93 PHE A O 1
ATOM 742 N N . ASP A 1 94 ? -12.053 1.363 -5.807 1.00 96.75 94 ASP A N 1
ATOM 743 C CA . ASP A 1 94 ? -12.103 -0.037 -5.370 1.00 96.75 94 ASP A CA 1
ATOM 744 C C . ASP A 1 94 ? -11.867 -0.973 -6.560 1.00 96.75 94 ASP A C 1
ATOM 746 O O . ASP A 1 94 ? -10.940 -1.770 -6.549 1.00 96.75 94 ASP A O 1
ATOM 750 N N . ARG A 1 95 ? -12.614 -0.812 -7.656 1.00 95.50 95 ARG A N 1
ATOM 751 C CA . ARG A 1 95 ? -12.448 -1.669 -8.841 1.00 95.50 95 ARG A CA 1
ATOM 752 C C . ARG A 1 95 ? -11.101 -1.487 -9.537 1.00 95.50 95 ARG A C 1
ATOM 754 O O . ARG A 1 95 ? -10.454 -2.474 -9.870 1.00 95.50 95 ARG A O 1
ATOM 761 N N . LEU A 1 96 ? -10.680 -0.241 -9.766 1.00 95.75 96 LEU A N 1
ATOM 762 C CA . LEU A 1 96 ? -9.418 0.051 -10.459 1.00 95.75 96 LEU A CA 1
ATOM 763 C C . LEU A 1 96 ? -8.196 -0.430 -9.671 1.00 95.75 96 LEU A C 1
ATOM 765 O O . LEU A 1 96 ? -7.194 -0.806 -10.272 1.00 95.75 96 LEU A O 1
ATOM 769 N N . HIS A 1 97 ? -8.282 -0.434 -8.342 1.00 96.25 97 HIS A N 1
ATOM 770 C CA . HIS A 1 97 ? -7.220 -0.884 -7.450 1.00 96.25 97 HIS A CA 1
ATOM 771 C C . HIS A 1 97 ? -7.492 -2.277 -6.877 1.00 96.25 97 HIS A C 1
ATOM 773 O O . HIS A 1 97 ? -6.964 -2.604 -5.821 1.00 96.25 97 HIS A O 1
ATOM 779 N N . LEU A 1 98 ? -8.314 -3.098 -7.542 1.00 96.69 98 LEU A N 1
ATOM 780 C CA . LEU A 1 98 ? -8.549 -4.499 -7.172 1.00 96.69 98 LEU A CA 1
ATOM 781 C C . LEU A 1 98 ? -8.932 -4.683 -5.690 1.00 96.69 98 LEU A C 1
ATOM 783 O O . LEU A 1 98 ? -8.415 -5.567 -5.015 1.00 96.69 98 LEU A O 1
ATOM 787 N N . ASN A 1 99 ? -9.816 -3.827 -5.180 1.00 97.88 99 ASN A N 1
ATOM 788 C CA . ASN A 1 99 ? -10.306 -3.772 -3.802 1.00 97.88 99 ASN A CA 1
ATOM 789 C C . ASN A 1 99 ? -9.189 -3.662 -2.740 1.00 97.88 99 ASN A C 1
ATOM 791 O O . ASN A 1 99 ? -9.361 -4.102 -1.609 1.00 97.88 99 ASN A O 1
ATOM 795 N N . PHE A 1 100 ? -8.054 -3.031 -3.060 1.00 96.94 100 PHE A N 1
ATOM 796 C CA . PHE A 1 100 ? -6.932 -2.855 -2.119 1.00 96.94 100 PHE A CA 1
ATOM 797 C C . PHE A 1 100 ? -7.250 -1.960 -0.903 1.00 96.94 100 PHE A C 1
ATOM 799 O O . PHE A 1 100 ? -6.537 -1.951 0.097 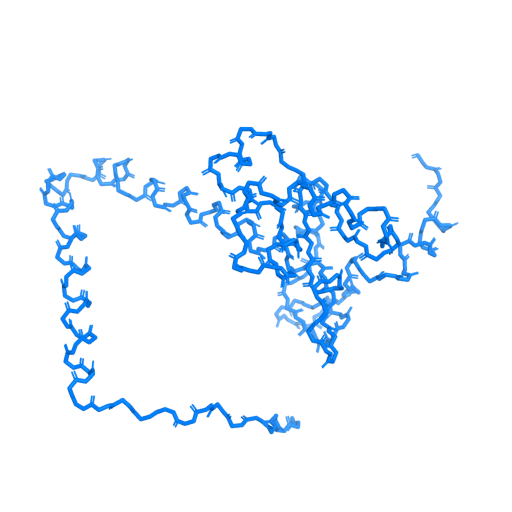1.00 96.94 100 PHE A O 1
ATOM 806 N N . SER A 1 101 ? -8.341 -1.201 -0.970 1.00 98.06 101 SER A N 1
ATOM 807 C CA . SER A 1 101 ? -8.906 -0.447 0.153 1.00 98.06 101 SER A CA 1
ATOM 808 C C . SER A 1 101 ? -9.398 -1.345 1.303 1.00 98.06 101 SER A C 1
ATOM 810 O O . SER A 1 101 ? -9.421 -0.901 2.453 1.00 98.06 101 SER A O 1
ATOM 812 N N . TYR A 1 102 ? -9.736 -2.606 1.008 1.00 98.50 102 TYR A N 1
ATOM 813 C CA . TYR A 1 102 ? -10.145 -3.646 1.955 1.00 98.50 102 TYR A CA 1
ATOM 814 C C . TYR A 1 102 ? -8.911 -4.390 2.492 1.00 98.50 102 TYR A C 1
ATOM 816 O O . TYR A 1 102 ? -8.685 -5.577 2.247 1.00 98.50 102 TYR A O 1
ATOM 824 N N . HIS A 1 103 ? -8.041 -3.645 3.165 1.00 98.12 103 HIS A N 1
ATOM 825 C CA . HIS A 1 103 ? -6.705 -4.120 3.505 1.00 98.12 103 HIS A CA 1
ATOM 826 C C . HIS A 1 103 ? -6.671 -5.062 4.702 1.00 98.12 103 HIS A C 1
ATOM 828 O O . HIS A 1 103 ? -5.919 -6.033 4.704 1.00 98.12 103 HIS A O 1
ATOM 834 N N . THR A 1 104 ? -7.499 -4.820 5.715 1.00 98.06 104 THR A N 1
ATOM 835 C CA . THR A 1 104 ? -7.657 -5.752 6.834 1.00 98.06 104 THR A CA 1
ATOM 836 C C . THR A 1 104 ? -8.160 -7.105 6.342 1.00 98.06 104 THR A C 1
ATOM 838 O O . THR A 1 104 ? -7.660 -8.144 6.763 1.00 98.06 104 THR A O 1
ATOM 841 N N . GLU A 1 105 ? -9.090 -7.108 5.391 1.00 98.44 105 GLU A N 1
ATOM 842 C CA . GLU A 1 105 ? -9.613 -8.309 4.749 1.00 98.44 105 GLU A CA 1
ATOM 843 C C . GLU A 1 105 ? -8.509 -9.050 3.987 1.00 98.44 105 GLU A C 1
ATOM 845 O O . GLU A 1 105 ? -8.360 -10.262 4.153 1.00 98.44 105 GLU A O 1
ATOM 850 N N . HIS A 1 106 ? -7.688 -8.316 3.228 1.00 97.81 106 HIS A N 1
ATOM 851 C CA . HIS A 1 106 ? -6.503 -8.860 2.569 1.00 97.81 106 HIS A CA 1
ATOM 852 C C . HIS A 1 106 ? -5.527 -9.506 3.564 1.00 97.81 106 HIS A C 1
ATOM 854 O O . HIS A 1 106 ? -5.069 -10.616 3.326 1.00 97.81 106 HIS A O 1
ATOM 860 N N . HIS A 1 107 ? -5.225 -8.873 4.699 1.00 97.38 107 HIS A N 1
ATOM 861 C CA . HIS A 1 107 ? -4.298 -9.448 5.685 1.00 97.38 107 HIS A CA 1
ATOM 862 C C . HIS A 1 107 ? -4.855 -10.671 6.417 1.00 97.38 107 HIS A C 1
ATOM 864 O O . HIS A 1 107 ? -4.082 -11.542 6.814 1.00 97.38 107 HIS A O 1
ATOM 870 N N . ILE A 1 108 ? -6.177 -10.775 6.576 1.00 97.12 108 ILE A N 1
ATOM 871 C CA . ILE A 1 108 ? -6.809 -11.977 7.139 1.00 97.12 108 ILE A CA 1
ATOM 872 C C . ILE A 1 108 ? -6.804 -13.120 6.112 1.00 97.12 108 ILE A C 1
ATOM 874 O O . ILE A 1 108 ? -6.514 -14.263 6.468 1.00 97.12 108 ILE A O 1
ATOM 878 N N . PHE A 1 109 ? -7.086 -12.829 4.837 1.00 97.44 109 PHE A N 1
ATOM 879 C CA . PHE A 1 109 ? -7.151 -13.825 3.762 1.00 97.44 109 PHE A CA 1
ATOM 880 C C . PHE A 1 109 ? -6.350 -13.397 2.513 1.00 97.44 109 PHE A C 1
ATOM 882 O O . PHE A 1 109 ? -6.939 -13.122 1.463 1.00 97.44 109 PHE A O 1
ATOM 889 N N . PRO A 1 110 ? -5.003 -13.404 2.556 1.00 95.81 110 PRO A N 1
ATOM 890 C CA . PRO A 1 110 ? -4.176 -12.827 1.485 1.00 95.81 110 PRO A CA 1
ATOM 891 C C . PRO A 1 110 ? -4.253 -13.592 0.162 1.00 95.81 110 PRO A C 1
ATOM 893 O O . PRO A 1 110 ? -4.012 -13.021 -0.898 1.00 95.81 110 PRO A O 1
ATOM 896 N N . GLY A 1 111 ? -4.615 -14.877 0.209 1.00 96.56 111 GLY A N 1
ATOM 897 C CA . GLY A 1 111 ? -4.822 -15.711 -0.978 1.00 96.56 111 GLY A CA 1
ATOM 898 C C . GLY A 1 111 ? -6.235 -15.647 -1.569 1.00 96.56 111 GLY A C 1
ATOM 899 O O . GLY A 1 111 ? -6.501 -16.324 -2.559 1.00 96.56 111 GLY A O 1
ATOM 900 N N . MET A 1 112 ? -7.160 -14.894 -0.965 1.00 97.19 112 MET A N 1
ATOM 901 C CA . MET A 1 112 ? -8.534 -14.764 -1.458 1.00 97.19 112 MET A CA 1
ATOM 902 C C . MET A 1 112 ? -8.593 -13.769 -2.624 1.00 97.19 112 MET A C 1
ATOM 904 O O . MET A 1 112 ? -7.941 -12.727 -2.590 1.00 97.19 112 MET A O 1
ATOM 908 N N . ASN A 1 113 ? -9.416 -14.070 -3.635 1.00 97.94 113 ASN A N 1
ATOM 909 C CA . ASN A 1 113 ? -9.734 -13.106 -4.688 1.00 97.94 113 ASN A CA 1
ATOM 910 C C . ASN A 1 113 ? -10.391 -11.861 -4.065 1.00 97.94 113 ASN A C 1
ATOM 912 O O . ASN A 1 113 ? -11.359 -11.968 -3.309 1.00 97.94 113 ASN A O 1
ATOM 916 N N . SER A 1 114 ? -9.870 -10.685 -4.404 1.00 97.62 114 SER A N 1
ATOM 917 C CA . SER A 1 114 ? -10.267 -9.428 -3.786 1.00 97.62 114 SER A CA 1
ATOM 918 C C . SER A 1 114 ? -11.712 -9.005 -4.064 1.00 97.62 114 SER A C 1
ATOM 920 O O . SER A 1 114 ? -12.257 -8.185 -3.328 1.00 97.62 114 SER A O 1
ATOM 922 N N . ASP A 1 115 ? -12.386 -9.600 -5.050 1.00 97.69 115 ASP A N 1
ATOM 923 C CA . ASP A 1 115 ? -13.827 -9.431 -5.281 1.00 97.69 115 ASP A CA 1
ATOM 924 C C . ASP A 1 115 ? -14.684 -9.874 -4.083 1.00 97.69 115 ASP A C 1
ATOM 926 O O . ASP A 1 115 ? -15.806 -9.396 -3.912 1.00 97.69 115 ASP A O 1
ATOM 930 N N . TYR A 1 116 ? -14.157 -10.757 -3.227 1.00 98.25 116 TYR A N 1
ATOM 931 C CA . TYR A 1 116 ? -14.842 -11.239 -2.026 1.00 98.25 116 TYR A CA 1
ATOM 932 C C . TYR A 1 116 ? -14.520 -10.431 -0.764 1.00 98.25 116 TYR A C 1
ATOM 934 O O . TYR A 1 116 ? -15.175 -10.627 0.260 1.00 98.25 116 TYR A O 1
ATOM 942 N N . TYR A 1 117 ? -13.574 -9.489 -0.808 1.00 98.50 117 TYR A N 1
ATOM 943 C CA . TYR A 1 117 ? -13.258 -8.660 0.358 1.00 98.50 117 TYR A CA 1
ATOM 944 C C . TYR A 1 117 ? -14.452 -7.852 0.890 1.00 98.50 117 TYR A C 1
ATOM 946 O O . TYR A 1 117 ? -14.615 -7.812 2.108 1.00 98.50 117 TYR A O 1
ATOM 954 N N . PRO A 1 118 ? -15.361 -7.301 0.061 1.00 98.12 118 PRO A N 1
ATOM 955 C CA . PRO A 1 118 ? -16.575 -6.672 0.577 1.00 98.12 118 PRO A CA 1
ATOM 956 C C . PRO A 1 118 ? -17.439 -7.619 1.422 1.00 98.12 118 PRO A C 1
ATOM 958 O O . PRO A 1 118 ? -17.998 -7.193 2.426 1.00 98.12 118 PRO A O 1
ATOM 961 N N . LEU A 1 119 ? -17.520 -8.909 1.072 1.00 98.25 119 LEU A N 1
ATOM 962 C CA . LEU A 1 119 ? -18.248 -9.897 1.876 1.00 98.25 119 LEU A CA 1
ATOM 963 C C . LEU A 1 119 ? -17.556 -10.131 3.225 1.00 98.25 119 LEU A C 1
ATOM 965 O O . LEU A 1 119 ? -18.221 -10.157 4.259 1.00 98.25 119 LEU A O 1
ATOM 969 N N . VAL A 1 120 ? -16.227 -10.269 3.223 1.00 98.38 120 VAL A N 1
ATOM 970 C CA . VAL A 1 120 ? -15.438 -10.404 4.457 1.00 98.38 120 VAL A CA 1
ATOM 971 C C . VAL A 1 120 ? -15.631 -9.179 5.346 1.00 98.38 120 VAL A C 1
ATOM 973 O O . VAL A 1 120 ? -15.865 -9.335 6.539 1.00 98.38 120 VAL A O 1
ATOM 976 N N . GLN A 1 121 ? -15.615 -7.974 4.778 1.00 98.31 121 GLN A N 1
ATOM 977 C CA . GLN A 1 121 ? -15.852 -6.737 5.516 1.00 98.31 121 GLN A CA 1
ATOM 978 C C . GLN A 1 121 ? -17.188 -6.749 6.263 1.00 98.31 121 GLN A C 1
ATOM 980 O O . GLN A 1 121 ? -17.244 -6.363 7.429 1.00 98.31 121 GLN A O 1
ATOM 985 N N . GLU A 1 122 ? -18.268 -7.188 5.613 1.00 98.44 122 GLU A N 1
ATOM 986 C CA . GLU A 1 122 ? -19.581 -7.267 6.260 1.00 98.44 122 GLU A CA 1
ATOM 987 C C . GLU A 1 122 ? -19.585 -8.281 7.414 1.00 98.44 122 GLU A C 1
ATOM 989 O O . GLU A 1 122 ? -20.147 -8.010 8.478 1.00 98.44 122 GLU A O 1
ATOM 994 N N . LEU A 1 123 ? -18.876 -9.404 7.264 1.00 98.38 123 LEU A N 1
ATOM 995 C CA . LEU A 1 123 ? -18.690 -10.371 8.349 1.00 98.38 123 LEU A CA 1
ATOM 996 C C . LEU A 1 123 ? -17.863 -9.783 9.500 1.00 98.38 123 LEU A C 1
ATOM 998 O O . LEU A 1 123 ? -18.224 -9.968 10.659 1.00 98.38 123 LEU A O 1
ATOM 1002 N N . LEU A 1 124 ? -16.794 -9.037 9.211 1.00 97.69 124 LEU A N 1
ATOM 1003 C CA . LEU A 1 124 ? -15.964 -8.392 10.232 1.00 97.69 124 LEU A CA 1
ATOM 1004 C C . LEU A 1 124 ? -16.733 -7.321 11.003 1.00 97.69 124 LEU A C 1
ATOM 1006 O O . LEU A 1 124 ? -16.672 -7.298 12.227 1.00 97.69 124 LEU A O 1
ATOM 1010 N N . LYS A 1 125 ? -17.514 -6.485 10.314 1.00 96.62 125 LYS A N 1
ATOM 1011 C CA . LYS A 1 125 ? -18.406 -5.514 10.965 1.00 96.62 125 LYS A CA 1
ATOM 1012 C C . LYS A 1 125 ? -19.450 -6.194 11.849 1.00 96.62 125 LYS A C 1
ATOM 1014 O O . LYS A 1 125 ? -19.819 -5.639 12.874 1.00 96.62 125 LYS A O 1
ATOM 1019 N N . THR A 1 126 ? -19.923 -7.377 11.459 1.00 97.56 126 THR A N 1
ATOM 1020 C CA . THR A 1 126 ? -20.940 -8.123 12.214 1.00 97.56 126 THR A CA 1
ATOM 1021 C C . THR A 1 126 ? -20.344 -8.818 13.438 1.00 97.56 126 THR A C 1
ATOM 1023 O O . THR A 1 126 ? -20.904 -8.742 14.527 1.00 97.56 126 THR A O 1
ATOM 1026 N N . HIS A 1 127 ? -19.212 -9.502 13.273 1.00 96.94 127 HIS A N 1
ATOM 1027 C CA . HIS A 1 127 ? -18.630 -10.365 14.305 1.00 96.94 127 HIS A CA 1
ATOM 1028 C C . HIS A 1 127 ? -17.571 -9.675 15.175 1.00 96.94 127 HIS A C 1
ATOM 1030 O O . HIS A 1 127 ? -17.320 -10.125 16.291 1.00 96.94 127 HIS A O 1
ATOM 1036 N N . TYR A 1 128 ? -16.960 -8.592 14.690 1.00 95.44 128 TYR A N 1
ATOM 1037 C CA . TYR A 1 128 ? -15.898 -7.845 15.371 1.00 95.44 128 TYR A CA 1
ATOM 1038 C C . TYR A 1 128 ? -16.095 -6.314 15.296 1.00 95.44 128 TYR A C 1
ATOM 1040 O O . TYR A 1 128 ? -15.124 -5.600 15.027 1.00 95.44 128 TYR A O 1
ATOM 1048 N N . PRO A 1 129 ? -17.309 -5.776 15.544 1.00 92.00 129 PRO A N 1
ATOM 1049 C CA . PRO A 1 129 ? -17.610 -4.350 15.356 1.00 92.00 129 PRO A CA 1
ATOM 1050 C C . PRO A 1 129 ? -16.687 -3.421 16.153 1.00 92.00 129 PRO A C 1
ATOM 1052 O O . PRO A 1 129 ? -16.303 -2.368 15.657 1.00 92.00 129 PRO A O 1
ATOM 1055 N N . GLU A 1 130 ? -16.300 -3.829 17.361 1.00 89.88 130 GLU A N 1
ATOM 1056 C CA . GLU A 1 130 ? -15.465 -3.028 18.265 1.00 89.88 130 GLU A CA 1
ATOM 1057 C C . GLU A 1 130 ? -13.971 -3.099 17.941 1.00 89.88 130 GLU A C 1
ATOM 1059 O O . GLU A 1 130 ? -13.202 -2.283 18.428 1.00 89.88 130 GLU A O 1
ATOM 1064 N N . ARG A 1 131 ? -13.533 -4.076 17.138 1.00 90.19 131 ARG A N 1
ATOM 1065 C CA . ARG A 1 131 ? -12.109 -4.287 16.814 1.00 90.19 131 ARG A CA 1
ATOM 1066 C C . ARG A 1 131 ? -11.757 -3.929 15.381 1.00 90.19 131 ARG A C 1
ATOM 1068 O O . ARG A 1 131 ? -10.583 -3.794 15.059 1.00 90.19 131 ARG A O 1
ATOM 1075 N N . TYR A 1 132 ? -12.752 -3.859 14.507 1.00 93.88 132 TYR A N 1
ATOM 1076 C CA . TYR A 1 132 ? -12.538 -3.674 13.087 1.00 93.88 132 TYR A CA 1
ATOM 1077 C C . TYR A 1 132 ? -12.295 -2.197 12.748 1.00 93.88 132 TYR A C 1
ATOM 1079 O O . TYR A 1 132 ? -13.195 -1.358 12.808 1.00 93.88 132 TYR A O 1
ATOM 1087 N N . ASN A 1 133 ? -11.060 -1.889 12.354 1.00 94.75 133 ASN A N 1
ATOM 1088 C CA . ASN A 1 133 ? -10.654 -0.548 11.955 1.00 94.75 133 ASN A CA 1
ATOM 1089 C C . ASN A 1 133 ? -11.144 -0.225 10.534 1.00 94.75 133 ASN A C 1
ATOM 1091 O O . ASN A 1 133 ? -10.669 -0.807 9.556 1.00 94.75 133 ASN A O 1
ATOM 1095 N N . LEU A 1 134 ? -12.053 0.752 10.413 1.00 96.44 134 LEU A N 1
ATOM 1096 C CA . LEU A 1 134 ? -12.544 1.242 9.121 1.00 96.44 134 LEU A CA 1
ATOM 1097 C C . LEU A 1 134 ? -12.809 2.752 9.123 1.00 96.44 134 LEU A C 1
ATOM 1099 O O . LEU A 1 134 ? -13.775 3.230 9.723 1.00 96.44 134 LEU A O 1
ATOM 1103 N N . LEU A 1 135 ? -12.019 3.498 8.349 1.00 96.50 135 LEU A N 1
ATOM 1104 C CA . LEU A 1 135 ? -12.126 4.957 8.219 1.00 96.50 135 LEU A CA 1
ATOM 1105 C C . LEU A 1 135 ? -12.472 5.390 6.793 1.00 96.50 135 LEU A C 1
ATOM 1107 O O . LEU A 1 135 ? -12.353 4.630 5.837 1.00 96.50 135 LEU A O 1
ATOM 1111 N N . GLY A 1 136 ? -12.904 6.639 6.621 1.00 97.44 136 GLY A N 1
ATOM 1112 C CA . GLY A 1 136 ? -12.913 7.259 5.294 1.00 97.44 136 GLY A CA 1
ATOM 1113 C C . GLY A 1 136 ? -11.487 7.571 4.831 1.00 97.44 136 GLY A C 1
ATOM 1114 O O . GLY A 1 136 ? -10.661 7.996 5.633 1.00 97.44 136 GLY A O 1
ATOM 1115 N N . ALA A 1 137 ? -11.195 7.431 3.537 1.00 97.00 137 ALA A N 1
ATOM 1116 C CA . ALA A 1 137 ? -9.865 7.716 2.989 1.00 97.00 137 ALA A CA 1
ATOM 1117 C C . ALA A 1 137 ? -9.349 9.130 3.331 1.00 97.00 137 ALA A C 1
ATOM 1119 O O . ALA A 1 137 ? -8.190 9.297 3.705 1.00 97.00 137 ALA A O 1
ATOM 1120 N N . GLY A 1 138 ? -10.218 10.146 3.271 1.00 96.06 138 GLY A N 1
ATOM 1121 C CA . GLY A 1 138 ? -9.862 11.519 3.646 1.00 96.06 138 GLY A CA 1
ATOM 1122 C C . GLY A 1 138 ? -9.593 11.697 5.143 1.00 96.06 138 GLY A C 1
ATOM 1123 O O . GLY A 1 138 ? -8.718 12.469 5.524 1.00 96.06 138 GLY A O 1
ATOM 1124 N N . GLU A 1 139 ? -10.300 10.957 5.997 1.00 96.25 139 GLU A N 1
ATOM 1125 C CA . GLU A 1 139 ? -10.078 10.974 7.443 1.00 96.25 139 GLU A CA 1
ATOM 1126 C C . GLU A 1 139 ? -8.761 10.291 7.810 1.00 96.25 139 GLU A C 1
ATOM 1128 O O . GLU A 1 139 ? -7.954 10.881 8.528 1.00 96.25 139 GLU A O 1
ATOM 1133 N N . ALA A 1 140 ? -8.505 9.104 7.251 1.00 96.31 140 ALA A N 1
ATOM 1134 C CA . ALA A 1 140 ? -7.237 8.405 7.414 1.00 96.31 140 ALA A CA 1
ATOM 1135 C C . ALA A 1 140 ? -6.069 9.288 6.951 1.00 96.31 140 ALA A C 1
ATOM 1137 O O . ALA A 1 140 ? -5.084 9.440 7.667 1.00 96.31 140 ALA A O 1
ATOM 1138 N N . TRP A 1 141 ? -6.208 9.952 5.800 1.00 96.31 141 TRP A N 1
ATOM 1139 C CA . TRP A 1 141 ? -5.203 10.885 5.293 1.00 96.31 141 TRP A CA 1
ATOM 1140 C C . TRP A 1 141 ? -5.000 12.111 6.192 1.00 96.31 141 TRP A C 1
ATOM 1142 O O . TRP A 1 141 ? -3.872 12.535 6.433 1.00 96.31 141 TRP A O 1
ATOM 1152 N N . ARG A 1 142 ? -6.077 12.684 6.735 1.00 95.94 142 ARG A N 1
ATOM 1153 C CA . ARG A 1 142 ? -5.981 13.816 7.664 1.00 95.94 142 ARG A CA 1
ATOM 1154 C C . ARG A 1 142 ? -5.249 13.422 8.946 1.00 95.94 142 ARG A C 1
ATOM 1156 O O . ARG A 1 142 ? -4.349 14.147 9.360 1.00 95.94 142 ARG A O 1
ATOM 1163 N N . LEU A 1 143 ? -5.616 12.292 9.555 1.00 94.75 143 LEU A N 1
ATOM 1164 C CA . LEU A 1 143 ? -4.942 11.774 10.751 1.00 94.75 143 LEU A CA 1
ATOM 1165 C C . LEU A 1 143 ? -3.459 11.548 10.473 1.00 94.75 143 LEU A C 1
ATOM 1167 O O . LEU A 1 143 ? -2.602 11.999 11.224 1.00 94.75 143 LEU A O 1
ATOM 1171 N N . LEU A 1 144 ? -3.170 10.945 9.328 1.00 93.62 144 LEU A N 1
ATOM 1172 C CA . LEU A 1 144 ? -1.833 10.668 8.845 1.00 93.62 144 LEU A CA 1
ATOM 1173 C C . LEU A 1 144 ? -0.954 11.920 8.743 1.00 93.62 144 LEU A C 1
ATOM 1175 O O . LEU A 1 144 ? 0.184 11.895 9.207 1.00 93.62 144 LEU A O 1
ATOM 1179 N N . LEU A 1 145 ? -1.483 13.016 8.190 1.00 94.06 145 LEU A N 1
ATOM 1180 C CA . LEU A 1 145 ? -0.788 14.308 8.123 1.00 94.06 145 LEU A CA 1
ATOM 1181 C C . LEU A 1 145 ? -0.597 14.954 9.503 1.00 94.06 145 LEU A C 1
ATOM 1183 O O . LEU A 1 145 ? 0.307 15.766 9.693 1.00 94.06 145 LEU A O 1
ATOM 1187 N N . GLN A 1 146 ? -1.451 14.612 10.466 1.00 93.44 146 GLN A N 1
ATOM 1188 C CA . GLN A 1 146 ? -1.415 15.149 11.822 1.00 93.44 146 GLN A CA 1
ATOM 1189 C C . GLN A 1 146 ? -0.544 14.315 12.768 1.00 93.44 146 GLN A C 1
ATOM 1191 O O . GLN A 1 146 ? -0.143 14.834 13.809 1.00 93.44 146 GLN A O 1
ATOM 1196 N N . THR A 1 147 ? -0.197 13.077 12.417 1.00 93.19 147 THR A N 1
ATOM 1197 C CA . THR A 1 147 ? 0.608 12.166 13.247 1.00 93.19 147 THR A CA 1
ATOM 1198 C C . THR A 1 147 ? 2.054 12.021 12.760 1.00 93.19 147 THR A C 1
ATOM 1200 O O . THR A 1 147 ? 2.304 12.043 11.553 1.00 93.19 147 THR A O 1
ATOM 1203 N N . PRO A 1 148 ? 3.027 11.816 13.664 1.00 93.38 148 PRO A N 1
ATOM 1204 C CA . PRO A 1 148 ? 4.364 11.351 13.304 1.00 93.38 148 PRO A CA 1
ATOM 1205 C C . PRO A 1 148 ? 4.359 9.971 12.615 1.00 93.38 148 PRO A C 1
ATOM 1207 O O . PRO A 1 148 ? 3.346 9.277 12.613 1.00 93.38 148 PRO A O 1
ATOM 1210 N N . ARG A 1 149 ? 5.482 9.575 11.993 1.00 91.31 149 ARG A N 1
ATOM 1211 C CA . ARG A 1 149 ? 5.548 8.409 11.076 1.00 91.31 149 ARG A CA 1
ATOM 1212 C C . ARG A 1 149 ? 6.492 7.287 11.516 1.00 91.31 149 ARG A C 1
ATOM 1214 O O . ARG A 1 149 ? 6.669 6.330 10.768 1.00 91.31 149 ARG A O 1
ATOM 1221 N N . HIS A 1 150 ? 7.101 7.394 12.694 1.00 92.56 150 HIS A N 1
ATOM 1222 C CA . HIS A 1 150 ? 7.983 6.362 13.235 1.00 92.56 150 HIS A CA 1
ATOM 1223 C C . HIS A 1 150 ? 7.395 5.798 14.516 1.00 92.56 150 HIS A C 1
ATOM 1225 O O . HIS A 1 150 ? 6.872 6.551 15.323 1.00 92.56 150 HIS A O 1
ATOM 1231 N N . TYR A 1 151 ? 7.511 4.495 14.730 1.00 92.44 151 TYR A N 1
ATOM 1232 C CA . TYR A 1 151 ? 7.146 3.899 16.009 1.00 92.44 151 TYR A CA 1
ATOM 1233 C C . TYR A 1 151 ? 8.269 4.149 17.017 1.00 92.44 151 TYR A C 1
ATOM 1235 O O . TYR A 1 151 ? 9.421 3.792 16.765 1.00 92.44 151 TYR A O 1
ATOM 1243 N N . GLN A 1 152 ? 7.935 4.790 18.136 1.00 93.06 152 GLN A N 1
ATOM 1244 C CA . GLN A 1 152 ? 8.810 4.866 19.308 1.00 93.06 152 GLN A CA 1
ATOM 1245 C C . GLN A 1 152 ? 8.784 3.536 20.065 1.00 93.06 152 GLN A C 1
ATOM 1247 O O . GLN A 1 152 ? 9.820 3.026 20.489 1.00 93.06 152 GLN A O 1
ATOM 1252 N N . ASP A 1 153 ? 7.581 2.986 20.193 1.00 92.25 153 ASP A N 1
ATOM 1253 C CA . ASP A 1 153 ? 7.259 1.686 20.759 1.00 92.25 153 ASP A CA 1
ATOM 1254 C C . ASP A 1 153 ? 5.991 1.145 20.074 1.00 92.25 153 ASP A C 1
ATOM 1256 O O . ASP A 1 153 ? 5.522 1.697 19.078 1.00 92.25 153 ASP A O 1
ATOM 1260 N N . ASN A 1 154 ? 5.436 0.054 20.598 1.00 91.31 154 ASN A N 1
ATOM 1261 C CA . ASN A 1 154 ? 4.302 -0.638 19.995 1.00 91.31 154 ASN A CA 1
ATOM 1262 C C . ASN A 1 154 ? 3.021 0.204 19.892 1.00 91.31 154 ASN A C 1
ATOM 1264 O O . ASN A 1 154 ? 2.171 -0.098 19.060 1.00 91.31 154 ASN A O 1
ATOM 1268 N N . GLN A 1 155 ? 2.849 1.223 20.730 1.00 92.12 155 GLN A N 1
ATOM 1269 C CA . GLN A 1 155 ? 1.602 1.985 20.828 1.00 92.12 155 GLN A CA 1
ATOM 1270 C C . GLN A 1 155 ? 1.798 3.476 20.582 1.00 92.12 155 GLN A C 1
ATOM 1272 O O . GLN A 1 155 ? 0.818 4.217 20.572 1.00 92.12 155 GLN A O 1
ATOM 1277 N N . THR A 1 156 ? 3.025 3.919 20.319 1.00 92.75 156 THR A N 1
ATOM 1278 C CA . THR A 1 156 ? 3.354 5.341 20.260 1.00 92.75 156 THR A CA 1
ATOM 1279 C C . THR A 1 156 ? 4.119 5.686 18.988 1.00 92.75 156 THR A C 1
ATOM 1281 O O . THR A 1 156 ? 5.140 5.077 18.661 1.00 92.75 156 THR A O 1
ATOM 1284 N N . LEU A 1 157 ? 3.644 6.714 18.285 1.00 94.00 157 LEU A N 1
ATOM 1285 C CA . LEU A 1 157 ? 4.290 7.300 17.119 1.00 94.00 157 LEU A CA 1
ATOM 1286 C C . LEU A 1 157 ? 5.117 8.523 17.521 1.00 94.00 157 LEU A C 1
ATOM 1288 O O . LEU A 1 157 ? 4.625 9.431 18.183 1.00 94.00 157 LEU A O 1
ATOM 1292 N N . THR A 1 158 ? 6.348 8.604 17.031 1.00 95.75 158 THR A N 1
ATOM 1293 C CA . THR A 1 158 ? 7.254 9.737 17.193 1.00 95.75 158 THR A CA 1
ATOM 1294 C C . THR A 1 158 ? 7.815 10.225 15.859 1.00 95.75 158 THR A C 1
ATOM 1296 O O . THR A 1 158 ? 7.710 9.565 14.818 1.00 95.75 158 THR A O 1
ATOM 1299 N N . ASN A 1 159 ? 8.345 11.445 15.846 1.00 93.69 159 ASN A N 1
ATOM 1300 C CA . ASN A 1 159 ? 9.044 11.986 14.688 1.00 93.69 159 ASN A CA 1
ATOM 1301 C C . ASN A 1 159 ? 10.538 11.632 14.743 1.00 93.69 159 ASN A C 1
ATOM 1303 O O . ASN A 1 159 ? 11.039 11.085 15.719 1.00 93.69 159 ASN A O 1
ATOM 1307 N N . TRP A 1 160 ? 11.268 11.943 13.672 1.00 90.81 160 TRP A N 1
ATOM 1308 C CA . TRP A 1 160 ? 12.691 11.608 13.567 1.00 90.81 160 TRP A CA 1
ATOM 1309 C C . TRP A 1 160 ? 13.563 12.276 14.650 1.00 90.81 160 TRP A C 1
ATOM 1311 O O . TRP A 1 160 ? 14.616 11.743 14.987 1.00 90.81 160 TRP A O 1
ATOM 1321 N N . ALA A 1 161 ? 13.131 13.425 15.184 1.00 93.56 161 ALA A N 1
ATOM 1322 C CA . ALA A 1 161 ? 13.832 14.181 16.222 1.00 93.56 161 ALA A CA 1
ATOM 1323 C C . ALA A 1 161 ? 13.476 13.734 17.654 1.00 93.56 161 ALA A C 1
ATOM 1325 O O . ALA A 1 161 ? 14.113 14.185 18.603 1.00 93.56 161 ALA A O 1
ATOM 1326 N N . ALA A 1 162 ? 12.482 12.853 17.810 1.00 88.69 162 ALA A N 1
ATOM 1327 C CA . ALA A 1 162 ? 11.947 12.386 19.087 1.00 88.69 162 ALA A CA 1
ATOM 1328 C C . ALA A 1 162 ? 11.441 13.492 20.041 1.00 88.69 162 ALA A C 1
ATOM 1330 O O . ALA A 1 162 ? 11.333 13.267 21.245 1.00 88.69 162 ALA A O 1
ATOM 1331 N N . ASP A 1 163 ? 11.105 14.678 19.524 1.00 93.31 163 ASP A N 1
ATOM 1332 C CA . ASP A 1 163 ? 10.559 15.802 20.303 1.00 93.31 163 ASP A CA 1
ATOM 1333 C C . ASP A 1 163 ? 9.021 15.860 20.270 1.00 93.31 163 ASP A C 1
ATOM 1335 O O . ASP A 1 163 ? 8.395 16.545 21.079 1.00 93.31 163 ASP A O 1
ATOM 1339 N N . ARG A 1 164 ? 8.396 15.095 19.367 1.00 92.69 164 ARG A N 1
ATOM 1340 C CA . ARG A 1 164 ? 6.947 14.915 19.286 1.00 92.69 164 ARG A CA 1
ATOM 1341 C C . ARG A 1 164 ? 6.604 13.440 19.377 1.00 92.69 164 ARG A C 1
ATOM 1343 O O . ARG A 1 164 ? 7.120 12.636 18.602 1.00 92.69 164 ARG A O 1
ATOM 1350 N N . SER A 1 165 ? 5.686 13.102 20.275 1.00 94.00 165 SER A N 1
ATOM 1351 C CA . SER A 1 165 ? 5.210 11.737 20.478 1.00 94.00 165 SER A CA 1
ATOM 1352 C C . SER A 1 165 ? 3.697 11.733 20.694 1.00 94.00 165 SER A C 1
ATOM 1354 O O . SER A 1 165 ? 3.174 12.602 21.393 1.00 94.00 165 SER A O 1
ATOM 1356 N N . VAL A 1 166 ? 2.985 10.826 20.028 1.00 92.56 166 VAL A N 1
ATOM 1357 C CA . VAL A 1 166 ? 1.524 10.682 20.109 1.00 92.56 166 VAL A CA 1
ATOM 1358 C C . VAL A 1 166 ? 1.158 9.197 20.174 1.00 92.56 166 VAL A C 1
ATOM 1360 O O . VAL A 1 166 ? 1.790 8.402 19.474 1.00 92.56 166 VAL A O 1
ATOM 1363 N N . PRO A 1 167 ? 0.135 8.797 20.946 1.00 92.38 167 PRO A N 1
ATOM 1364 C CA . PRO A 1 167 ? -0.407 7.444 20.862 1.00 92.38 167 PRO A CA 1
ATOM 1365 C C . PRO A 1 167 ? -0.886 7.116 19.442 1.00 92.38 167 PRO A C 1
ATOM 1367 O O . PRO A 1 167 ? -1.302 8.002 18.688 1.00 92.38 167 PRO A O 1
ATOM 1370 N N . CYS A 1 168 ? -0.835 5.839 19.065 1.00 91.75 168 CYS A N 1
ATOM 1371 C CA . CYS A 1 168 ? -1.373 5.357 17.797 1.00 91.75 168 CYS A CA 1
ATOM 1372 C C . CYS A 1 168 ? -2.880 5.663 17.739 1.00 91.75 168 CYS A C 1
ATOM 1374 O O . CYS A 1 168 ? -3.617 5.198 18.611 1.00 91.75 168 CYS A O 1
ATOM 1376 N N . PRO A 1 169 ? -3.369 6.405 16.726 1.00 89.25 169 PRO A N 1
ATOM 1377 C CA . PRO A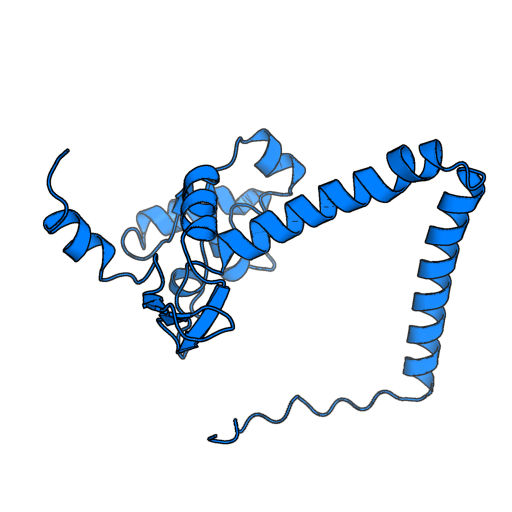 1 169 ? -4.751 6.892 16.707 1.00 89.25 169 PRO A CA 1
ATOM 1378 C C . PRO A 1 169 ? -5.831 5.810 16.748 1.00 89.25 169 PRO A C 1
ATOM 1380 O O . PRO A 1 169 ? -6.946 6.086 17.177 1.00 89.25 169 PRO A O 1
ATOM 1383 N N . LEU A 1 170 ? -5.518 4.598 16.285 1.00 86.38 170 LEU A N 1
ATOM 1384 C CA . LEU A 1 170 ? -6.443 3.463 16.258 1.00 86.38 170 LEU A CA 1
ATOM 1385 C C . LEU A 1 170 ? -6.204 2.469 17.401 1.00 86.38 170 LEU A C 1
ATOM 1387 O O . LEU A 1 170 ? -6.554 1.295 17.291 1.00 86.38 170 LEU A O 1
ATOM 1391 N N . ASN A 1 171 ? -5.603 2.915 18.507 1.00 68.12 171 ASN A N 1
ATOM 1392 C CA . ASN A 1 171 ? -5.554 2.122 19.728 1.00 68.12 171 ASN A CA 1
ATOM 1393 C C . ASN A 1 171 ? -6.992 1.902 20.240 1.00 68.12 171 ASN A C 1
ATOM 1395 O O . ASN A 1 171 ? -7.687 2.852 20.609 1.00 68.12 171 ASN A O 1
ATOM 1399 N N . LEU A 1 172 ? -7.432 0.639 20.237 1.00 55.81 172 LEU A N 1
ATOM 1400 C CA . LEU A 1 172 ? -8.803 0.153 20.474 1.00 55.81 172 LEU A CA 1
ATOM 1401 C C . LEU A 1 172 ? -9.349 0.397 21.900 1.00 55.81 172 LEU A C 1
ATOM 1403 O O . LEU A 1 172 ? -10.242 -0.311 22.348 1.00 55.81 172 LEU A O 1
ATOM 1407 N N . ARG A 1 173 ? -8.814 1.364 22.648 1.00 52.09 173 ARG A N 1
ATOM 1408 C CA . ARG A 1 173 ? -9.294 1.720 23.994 1.00 52.09 173 ARG A CA 1
ATOM 1409 C C . ARG A 1 173 ? -9.442 3.222 24.230 1.00 52.09 173 ARG A C 1
ATOM 1411 O O . ARG A 1 173 ? -10.267 3.622 25.038 1.00 52.09 173 ARG A O 1
ATOM 1418 N N . GLU A 1 174 ? -8.721 4.071 23.498 1.00 47.88 174 GLU A N 1
ATOM 1419 C CA . GLU A 1 174 ? -8.740 5.519 23.754 1.00 47.88 174 GLU A CA 1
ATOM 1420 C C . GLU A 1 174 ? -9.764 6.289 22.918 1.00 47.88 174 GLU A C 1
ATOM 1422 O O . GLU A 1 174 ? -10.131 7.396 23.297 1.00 47.88 174 GLU A O 1
ATOM 1427 N N . LEU A 1 175 ? -10.259 5.756 21.795 1.00 46.47 175 LEU A N 1
ATOM 1428 C CA . LEU A 1 175 ? -11.291 6.458 21.016 1.00 46.47 175 LEU A CA 1
ATOM 1429 C C . LEU A 1 175 ? -12.656 6.471 21.720 1.00 46.47 175 LEU A C 1
ATOM 1431 O O . LEU A 1 175 ? -13.434 7.393 21.489 1.00 46.47 175 LEU A O 1
ATOM 1435 N N . GLU A 1 176 ? -12.937 5.502 22.591 1.00 44.03 176 GLU A N 1
ATOM 1436 C CA . GLU A 1 176 ? -14.135 5.509 23.439 1.00 44.03 176 GLU A CA 1
ATOM 1437 C C . GLU A 1 176 ? -13.963 6.476 24.620 1.00 44.03 176 GLU A C 1
ATOM 1439 O O . GLU A 1 176 ? -14.790 7.371 24.792 1.00 44.03 176 GLU A O 1
ATOM 1444 N N . GLU A 1 177 ? -12.827 6.429 25.327 1.00 42.34 177 GLU A N 1
ATOM 1445 C CA . GLU A 1 177 ? -12.536 7.370 26.424 1.00 42.34 177 GLU A CA 1
ATOM 1446 C C . GLU A 1 177 ? -12.362 8.830 25.957 1.00 42.34 177 GLU A C 1
ATOM 1448 O O . GLU A 1 177 ? -12.699 9.763 26.690 1.00 42.34 177 GLU A O 1
ATOM 1453 N N . ASN A 1 178 ? -11.862 9.067 24.737 1.00 40.59 178 ASN A N 1
ATOM 1454 C CA . ASN A 1 178 ? -11.715 10.416 24.175 1.00 40.59 178 ASN A CA 1
ATOM 1455 C C . ASN A 1 178 ? -12.986 10.931 23.489 1.00 40.59 178 ASN A C 1
ATOM 1457 O O . ASN A 1 178 ? -13.154 12.147 23.400 1.00 40.59 178 ASN A O 1
ATOM 1461 N N . LYS A 1 179 ? -13.907 10.061 23.046 1.00 41.38 179 LYS A N 1
ATOM 1462 C CA . LYS A 1 179 ? -15.254 10.495 22.631 1.00 41.38 179 LYS A CA 1
ATOM 1463 C C . LYS A 1 179 ? -16.088 10.963 23.820 1.00 41.38 179 LYS A C 1
ATOM 1465 O O . LYS A 1 179 ? -16.833 11.923 23.672 1.00 41.38 179 LYS A O 1
ATOM 1470 N N . GLU A 1 180 ? -15.923 10.352 24.991 1.00 39.69 180 GLU A N 1
ATOM 1471 C CA . GLU A 1 180 ? -16.572 10.802 26.232 1.00 39.69 180 GLU A CA 1
ATOM 1472 C C . GLU A 1 180 ? -15.989 12.111 26.793 1.00 39.69 180 GLU A C 1
ATOM 1474 O O . GLU A 1 180 ? -16.667 12.826 27.528 1.00 39.69 180 GLU A O 1
ATOM 1479 N N . LYS A 1 181 ? -14.748 12.461 26.427 1.00 35.25 181 LYS A N 1
ATOM 1480 C CA . LYS A 1 181 ? -14.054 13.678 26.893 1.00 35.25 181 LYS A CA 1
ATOM 1481 C C . LYS A 1 181 ? -14.000 14.818 25.875 1.00 35.25 181 LYS A C 1
ATOM 1483 O O . LYS A 1 181 ? -13.540 15.906 26.223 1.00 35.25 181 LYS A O 1
ATOM 1488 N N . ALA A 1 182 ? -14.448 14.613 24.639 1.00 28.44 182 ALA A N 1
ATOM 1489 C CA . ALA A 1 182 ? -14.513 15.682 23.650 1.00 28.44 182 ALA A CA 1
ATOM 1490 C C . ALA A 1 182 ? -15.726 16.587 23.944 1.00 28.44 182 ALA A C 1
ATOM 1492 O O . ALA A 1 182 ? -16.860 16.102 23.906 1.00 28.44 182 ALA A O 1
ATOM 1493 N N . PRO A 1 183 ? -15.543 17.892 24.227 1.00 29.72 183 PRO A N 1
ATOM 1494 C CA . PRO A 1 183 ? -16.673 18.799 24.305 1.00 29.72 183 PRO A CA 1
ATOM 1495 C C . PRO A 1 183 ? -17.331 18.863 22.928 1.00 29.72 183 PRO A C 1
ATOM 1497 O O . PRO A 1 183 ? -16.667 19.076 21.912 1.00 29.72 183 PRO A O 1
ATOM 1500 N N . ILE A 1 184 ? -18.645 18.659 22.925 1.00 36.16 184 ILE A N 1
ATOM 1501 C CA . ILE A 1 184 ? -19.521 18.932 21.791 1.00 36.16 184 ILE A CA 1
ATOM 1502 C C . ILE A 1 184 ? -19.256 20.384 21.371 1.00 36.16 184 ILE A C 1
ATOM 1504 O O . ILE A 1 184 ? -19.520 21.303 22.148 1.00 36.16 184 ILE A O 1
ATOM 1508 N N . CYS A 1 185 ? -18.698 20.569 20.177 1.00 33.00 185 CYS A N 1
ATOM 1509 C CA . CYS A 1 185 ? -18.526 21.860 19.522 1.00 33.00 185 CYS A CA 1
ATOM 1510 C C . CYS A 1 185 ? -19.162 21.761 18.138 1.00 33.00 185 CYS A C 1
ATOM 1512 O O . CYS A 1 185 ? -18.798 20.808 17.408 1.00 33.00 185 CYS A O 1
#

Radius of gyration: 21.17 Å; chains: 1; bounding box: 47×41×55 Å

Secondary structure (DSSP, 8-state):
-PPP----------HHHHHHHHHHHHHHHHHHHHHHHHTTT-HHHHIIIIIHHHHHHHHHHHHHHHHHHTTSPP-SS--HHHH--EEE--HHHHHHTTTTT-HHHHHH-TTS-GGGHHHHHHHHHHH-TTT--EEEHHHHHHHHHHS-SEESSSSEEE-TTSS-EEE-TT-TTHHHHHHHHS---

Foldseek 3Di:
DPDDPDDDPDDDQDPVNVVVVVVVVVVVVCVLVVVCVVLVVDPVSCVVVPVVVVVVVVVVVCLLVLLFAQLFFADPDPQLLRRTAAEDDPVVCCVVVQNVSLVSLCVVPVPDRSVCSVVVVVVCCVPPVLRHHYYYSVVSVVVSVVFARDDPDRFKHAHPVRPDIDGRNPPSPVVVVVVVVDPDD

pLDDT: mean 89.02, std 16.9, range [28.44, 98.5]